Protein AF-A0A847KNP4-F1 (afdb_monomer_lite)

Sequence (230 aa):
MRFGALVAAAATVLLSAGSAAADVPPV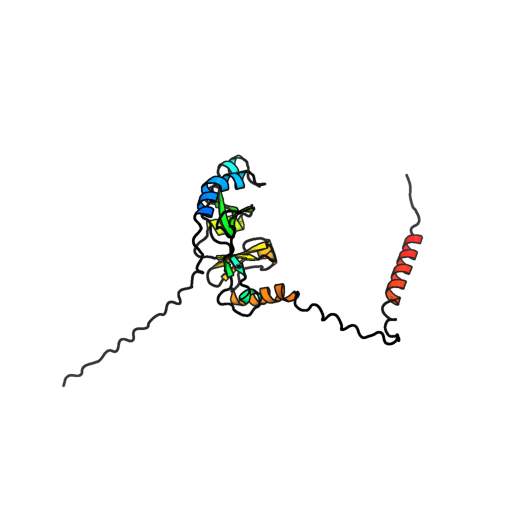PGPVTAWLETEGRLAVLTSTSPLTAEQLDAVAIGPATNVQTWSEDYAAGEAWDVAAVPTDEWAAPVLLEERGVGAIVVTEDDSGAVSGNRVLWNADLGADLAAFRATTFILDDATGGWFRLGGDILTPVTEEARDVLAGSIDITEYQRYLVERLGGGGEEPESPVQPEPANLSPVLVAAGALGALLVLVGVTVWVRRPDDLED

Radius of gyration: 29.91 Å; chains: 1; bounding box: 78×104×66 Å

Foldseek 3Di:
DDDDDDDDDDDPPPPPPPLPLPCFDDDDPQNVVCCVPPVLVQQLPDPAPDDPVQSVQKDWADKTFEWAADPCLLQVNDQPDGIDTFQKIKIFTDRPLQGQWIKIFGADPVRHTPDIDIGRDRQVNRCRSVDDSWHWYQYPVQRWIWIGDRQKIATRDPSSCVLPVGIDGSNVVSVSSNVVVCVVPPPPPPPPPPDDDDDDDDPPPPVPVVVVVVVVVVVVVVPDPDDDDD

Secondary structure (DSSP, 8-state):
-----------------------PPPPPHHHHHHIIIIIHHHHHHS--SS-HHHHHT-EE---EEEEEE-HHHHHTS--S--EEEEEEEEEEEEETTEEEEEEEEEE-TTS-EEEEEEE--HHHHHHHHT-SS-EEEEETTTTEEEEEETTEEEE-SHHHHHH-SS-EEHHHHHHHHHHHHHTT----------------S-TTTTHHHHHHHHHHHHHHHTT-------

Structure (mmCIF, N/CA/C/O backbone):
data_AF-A0A847KNP4-F1
#
_entry.id   AF-A0A847KNP4-F1
#
loop_
_atom_site.group_PDB
_atom_site.id
_atom_site.type_symbol
_atom_site.label_atom_id
_atom_site.label_alt_id
_atom_site.label_comp_id
_atom_site.label_asym_id
_atom_site.label_entity_id
_atom_site.label_seq_id
_atom_site.pdbx_PDB_ins_code
_atom_site.Cartn_x
_atom_site.Cartn_y
_atom_site.Cartn_z
_atom_site.occupancy
_atom_site.B_iso_or_equiv
_atom_site.auth_seq_id
_atom_site.auth_comp_id
_atom_site.auth_asym_id
_atom_site.auth_atom_id
_atom_site.pdbx_PDB_model_num
ATOM 1 N N . MET A 1 1 ? 37.051 -65.826 -10.916 1.00 41.03 1 MET A N 1
ATOM 2 C CA . MET A 1 1 ? 36.631 -64.711 -11.789 1.00 41.03 1 MET A CA 1
ATOM 3 C C . MET A 1 1 ? 35.485 -63.993 -11.093 1.00 41.03 1 MET A C 1
ATOM 5 O O . MET A 1 1 ? 34.427 -64.586 -10.946 1.00 41.03 1 MET A O 1
ATOM 9 N N . ARG A 1 2 ? 35.722 -62.798 -10.541 1.00 39.25 2 ARG A N 1
ATOM 10 C CA . ARG A 1 2 ? 34.701 -61.973 -9.874 1.00 39.25 2 ARG A CA 1
ATOM 11 C C . ARG A 1 2 ? 34.580 -60.678 -10.674 1.00 39.25 2 ARG A C 1
ATOM 13 O O . ARG A 1 2 ? 35.536 -59.914 -10.705 1.00 39.25 2 ARG A O 1
ATOM 20 N N . PHE A 1 3 ? 33.452 -60.484 -11.351 1.00 42.78 3 PHE A N 1
ATOM 21 C CA . PHE A 1 3 ? 33.101 -59.219 -11.994 1.00 42.78 3 PHE A CA 1
ATOM 22 C C . PHE A 1 3 ? 32.374 -58.353 -10.963 1.00 42.78 3 PHE A C 1
ATOM 24 O O . PHE A 1 3 ? 31.295 -58.716 -10.502 1.00 42.78 3 PHE A O 1
ATOM 31 N N . GLY A 1 4 ? 33.003 -57.248 -10.560 1.00 39.34 4 GLY A N 1
ATOM 32 C CA . GLY A 1 4 ? 32.369 -56.194 -9.773 1.00 39.34 4 GLY A CA 1
ATOM 33 C C . GLY A 1 4 ? 31.686 -55.210 -10.716 1.00 39.34 4 GLY A C 1
ATOM 34 O O . GLY A 1 4 ? 32.350 -54.613 -11.559 1.00 39.34 4 GLY A O 1
ATOM 35 N N . ALA A 1 5 ? 30.368 -55.069 -10.593 1.00 47.78 5 ALA A N 1
ATOM 36 C CA . ALA A 1 5 ? 29.606 -54.029 -11.269 1.00 47.78 5 ALA A CA 1
ATOM 37 C C . ALA A 1 5 ? 29.610 -52.770 -10.394 1.00 47.78 5 ALA A C 1
ATOM 39 O O . ALA A 1 5 ? 29.130 -52.787 -9.261 1.00 47.78 5 ALA A O 1
ATOM 40 N N . LEU A 1 6 ? 30.191 -51.697 -10.921 1.00 46.12 6 LEU A N 1
ATOM 41 C CA . LEU A 1 6 ? 30.236 -50.375 -10.308 1.00 46.12 6 LEU A CA 1
ATOM 42 C C . LEU A 1 6 ? 29.005 -49.610 -10.812 1.00 46.12 6 LEU A C 1
ATOM 44 O O . LEU A 1 6 ? 28.939 -49.238 -11.981 1.00 46.12 6 LEU A O 1
ATOM 48 N N . VAL A 1 7 ? 27.996 -49.446 -9.956 1.00 50.84 7 VAL A N 1
ATOM 49 C CA . VAL A 1 7 ? 26.815 -48.620 -10.240 1.00 50.84 7 VAL A CA 1
ATOM 50 C C . VAL A 1 7 ? 27.166 -47.181 -9.871 1.00 50.84 7 VAL A C 1
ATOM 52 O O . VAL A 1 7 ? 27.307 -46.856 -8.695 1.00 50.84 7 VAL A O 1
ATOM 55 N N . ALA A 1 8 ? 27.341 -46.330 -10.879 1.00 48.69 8 ALA A N 1
ATOM 56 C CA . ALA A 1 8 ? 27.477 -44.891 -10.699 1.00 48.69 8 ALA A CA 1
ATOM 57 C C . ALA A 1 8 ? 26.079 -44.279 -10.527 1.00 48.69 8 ALA A C 1
ATOM 59 O O . ALA A 1 8 ? 25.294 -44.231 -11.473 1.00 48.69 8 ALA A O 1
ATOM 60 N N . ALA A 1 9 ? 25.756 -43.837 -9.313 1.00 48.41 9 ALA A N 1
ATOM 61 C CA . ALA A 1 9 ? 24.568 -43.039 -9.048 1.00 48.41 9 ALA A CA 1
ATOM 62 C C . ALA A 1 9 ? 24.859 -41.579 -9.428 1.00 48.41 9 ALA A C 1
ATOM 64 O O . ALA A 1 9 ? 25.645 -40.903 -8.767 1.00 48.41 9 ALA A O 1
ATOM 65 N N . ALA A 1 10 ? 24.245 -41.103 -10.510 1.00 50.25 10 ALA A N 1
ATOM 66 C CA . ALA A 1 10 ? 24.221 -39.687 -10.848 1.00 50.25 10 ALA A CA 1
ATOM 67 C C . ALA A 1 10 ? 23.198 -38.990 -9.939 1.00 50.25 10 ALA A C 1
ATOM 69 O O . ALA A 1 10 ? 21.993 -39.182 -10.088 1.00 50.25 10 ALA A O 1
ATOM 70 N N . ALA A 1 11 ? 23.680 -38.217 -8.968 1.00 49.16 11 ALA A N 1
ATOM 71 C CA . ALA A 1 11 ? 22.840 -37.339 -8.167 1.00 49.16 11 ALA A CA 1
ATOM 72 C C . ALA A 1 11 ? 22.509 -36.090 -8.995 1.00 49.16 11 ALA A C 1
ATOM 74 O O . ALA A 1 11 ? 23.356 -35.219 -9.192 1.00 49.16 11 ALA A O 1
ATOM 75 N N . THR A 1 12 ? 21.285 -36.014 -9.510 1.00 52.97 12 THR A N 1
ATOM 76 C CA . THR A 1 12 ? 20.743 -34.786 -10.091 1.00 52.97 12 THR A CA 1
ATOM 77 C C . THR A 1 12 ? 20.497 -33.798 -8.955 1.00 52.97 12 THR A C 1
ATOM 79 O O . THR A 1 12 ? 19.545 -33.943 -8.190 1.00 52.97 12 THR A O 1
ATOM 82 N N . VAL A 1 13 ? 21.376 -32.808 -8.815 1.00 51.06 13 VAL A N 1
ATOM 83 C CA . VAL A 1 13 ? 21.127 -31.646 -7.959 1.00 51.06 13 VAL A CA 1
ATOM 84 C C . VAL A 1 13 ? 20.081 -30.791 -8.671 1.00 51.06 13 VAL A C 1
ATOM 86 O O . VAL A 1 13 ? 20.386 -30.108 -9.644 1.00 51.06 13 VAL A O 1
ATOM 89 N N . LEU A 1 14 ? 18.831 -30.870 -8.218 1.00 51.22 14 LEU A N 1
ATOM 90 C CA . LEU A 1 14 ? 17.817 -29.868 -8.529 1.00 51.22 14 LEU A CA 1
ATOM 91 C C . LEU A 1 14 ? 18.228 -28.589 -7.794 1.00 51.22 14 LEU A C 1
ATOM 93 O O . LEU A 1 14 ? 18.061 -28.494 -6.579 1.00 51.22 14 LEU A O 1
ATOM 97 N N . LEU A 1 15 ? 18.815 -27.626 -8.509 1.00 48.97 15 LEU A N 1
ATOM 98 C CA . LEU A 1 15 ? 18.874 -26.259 -8.006 1.00 48.97 15 LEU A CA 1
ATOM 99 C C . LEU A 1 15 ? 17.444 -25.721 -8.037 1.00 48.97 15 LEU A C 1
ATOM 101 O O . LEU A 1 15 ? 16.936 -25.348 -9.092 1.00 48.97 15 LEU A O 1
ATOM 105 N N . SER A 1 16 ? 16.785 -25.715 -6.882 1.00 46.31 16 SER A N 1
ATOM 106 C CA . SER A 1 16 ? 15.636 -24.848 -6.666 1.00 46.31 16 SER A CA 1
ATOM 107 C C . SER A 1 16 ? 16.132 -23.414 -6.834 1.00 46.31 16 SER A C 1
ATOM 109 O O . SER A 1 16 ? 16.867 -22.918 -5.981 1.00 46.31 16 SER A O 1
ATOM 111 N N . ALA A 1 17 ? 15.775 -22.762 -7.940 1.00 48.72 17 ALA A N 1
ATOM 112 C CA . ALA A 1 17 ? 15.813 -21.312 -8.017 1.00 48.72 17 ALA A CA 1
ATOM 113 C C . ALA A 1 17 ? 14.805 -20.815 -6.976 1.00 48.72 17 ALA A C 1
ATOM 115 O O . ALA A 1 17 ? 13.597 -20.842 -7.200 1.00 48.72 17 ALA A O 1
ATOM 116 N N . GLY A 1 18 ? 15.290 -20.511 -5.772 1.00 38.97 18 GLY A N 1
ATOM 117 C CA . GLY A 1 18 ? 14.479 -19.828 -4.783 1.00 38.97 18 GLY A CA 1
ATOM 118 C C . GLY A 1 18 ? 14.146 -18.466 -5.364 1.00 38.97 18 GLY A C 1
ATOM 119 O O . GLY A 1 18 ? 15.058 -17.672 -5.573 1.00 38.97 18 GLY A O 1
ATOM 120 N N . SER A 1 19 ? 12.867 -18.222 -5.656 1.00 45.50 19 SER A N 1
ATOM 121 C CA . SER A 1 19 ? 12.358 -16.864 -5.812 1.00 45.50 19 SER A CA 1
ATOM 122 C C . SER A 1 19 ? 12.851 -16.077 -4.608 1.00 45.50 19 SER A C 1
ATOM 124 O O . SER A 1 19 ? 12.505 -16.411 -3.471 1.00 45.50 19 SER A O 1
ATOM 126 N N . ALA A 1 20 ? 13.711 -15.092 -4.845 1.00 42.97 20 ALA A N 1
ATOM 127 C CA . ALA A 1 20 ? 14.008 -14.101 -3.838 1.00 42.97 20 ALA A CA 1
ATOM 128 C C . ALA A 1 20 ? 12.679 -13.393 -3.575 1.00 42.97 20 ALA A C 1
ATOM 130 O O . ALA A 1 20 ? 12.221 -12.593 -4.385 1.00 42.97 20 ALA A O 1
ATOM 131 N N . ALA A 1 21 ? 12.001 -13.758 -2.486 1.00 47.00 21 ALA A N 1
ATOM 132 C CA . ALA A 1 21 ? 11.054 -12.838 -1.894 1.00 47.00 21 ALA A CA 1
ATOM 133 C C . ALA A 1 21 ? 11.845 -11.542 -1.710 1.00 47.00 21 ALA A C 1
ATOM 135 O O . ALA A 1 21 ? 12.909 -11.582 -1.085 1.00 47.00 21 ALA A O 1
ATOM 136 N N . ALA A 1 22 ? 11.399 -10.456 -2.341 1.00 55.09 22 ALA A N 1
ATOM 137 C CA . ALA A 1 22 ? 11.981 -9.145 -2.113 1.00 55.09 22 ALA A CA 1
ATOM 138 C C . ALA A 1 22 ? 12.147 -8.970 -0.597 1.00 55.09 22 ALA A C 1
ATOM 140 O O . ALA A 1 22 ? 11.242 -9.334 0.161 1.00 55.09 22 ALA A O 1
ATOM 141 N N . ASP A 1 23 ? 13.322 -8.525 -0.157 1.00 68.19 23 ASP A N 1
ATOM 142 C CA . ASP A 1 23 ? 13.648 -8.386 1.261 1.00 68.19 23 ASP A CA 1
ATOM 143 C C . ASP A 1 23 ? 12.827 -7.215 1.820 1.00 68.19 23 ASP A C 1
ATOM 145 O O . ASP A 1 23 ? 13.265 -6.066 1.840 1.00 68.19 23 ASP A O 1
ATOM 149 N N . VAL A 1 24 ? 11.553 -7.477 2.134 1.00 75.19 24 VAL A N 1
ATOM 150 C CA . VAL A 1 24 ? 10.636 -6.473 2.671 1.00 75.19 24 VAL A CA 1
ATOM 151 C C . VAL A 1 24 ? 11.136 -6.130 4.071 1.00 75.19 24 VAL A C 1
ATOM 153 O O . VAL A 1 24 ? 11.192 -7.026 4.922 1.00 75.19 24 VAL A O 1
ATOM 156 N N . PRO A 1 25 ? 11.493 -4.861 4.338 1.00 85.38 25 PRO A N 1
ATOM 157 C CA . PRO A 1 25 ? 12.027 -4.493 5.635 1.00 85.38 25 PRO A CA 1
ATOM 158 C C . PRO A 1 25 ? 10.991 -4.771 6.735 1.00 85.38 25 PRO A C 1
ATOM 160 O O . PRO A 1 25 ? 9.782 -4.628 6.514 1.00 85.38 25 PRO A O 1
ATOM 163 N N . PRO A 1 26 ? 11.437 -5.186 7.933 1.00 89.94 26 PRO A N 1
ATOM 164 C CA . PRO A 1 26 ? 10.532 -5.383 9.054 1.00 89.94 26 PRO A CA 1
ATOM 165 C C . PRO A 1 26 ? 9.894 -4.051 9.454 1.00 89.94 26 PRO A C 1
ATOM 167 O O . PRO A 1 26 ? 10.559 -3.017 9.445 1.00 89.94 26 PRO A O 1
ATOM 170 N N . VAL A 1 27 ? 8.623 -4.096 9.861 1.00 92.69 27 VAL A N 1
ATOM 171 C CA . VAL A 1 27 ? 7.894 -2.905 10.318 1.00 92.69 27 VAL A CA 1
ATOM 172 C C . VAL A 1 27 ? 8.588 -2.291 11.542 1.00 92.69 27 VAL A C 1
ATOM 174 O O . VAL A 1 27 ? 8.811 -3.002 12.530 1.00 92.69 27 VAL A O 1
ATOM 177 N N . PRO A 1 28 ? 8.901 -0.985 11.527 1.00 94.69 28 PRO A N 1
ATOM 178 C CA . PRO A 1 28 ? 9.528 -0.306 12.646 1.00 94.69 28 PRO A CA 1
ATOM 179 C C . PRO A 1 28 ? 8.649 -0.285 13.896 1.00 94.69 28 PRO A C 1
ATOM 181 O O . PRO A 1 28 ? 7.414 -0.243 13.849 1.00 94.69 28 PRO A O 1
ATOM 184 N N . GLY A 1 29 ? 9.311 -0.284 15.054 1.00 95.81 29 GLY A N 1
ATOM 185 C CA . GLY A 1 29 ? 8.649 -0.179 16.356 1.00 95.81 29 GLY A CA 1
ATOM 186 C C . GLY A 1 29 ? 7.768 1.072 16.487 1.00 95.81 29 GLY A C 1
ATOM 187 O O . GLY A 1 29 ? 6.624 0.932 16.919 1.00 95.81 29 GLY A O 1
ATOM 188 N N . PRO A 1 30 ? 8.242 2.272 16.092 1.00 96.44 30 PRO A N 1
ATOM 189 C CA . PRO A 1 30 ? 7.434 3.493 16.122 1.00 96.44 30 PRO A CA 1
ATOM 190 C C . PRO A 1 30 ? 6.172 3.425 15.253 1.00 96.44 30 PRO A C 1
ATOM 192 O O . PRO A 1 30 ? 5.105 3.816 15.723 1.00 96.44 30 PRO A O 1
ATOM 195 N N . VAL A 1 31 ? 6.259 2.866 14.040 1.00 97.25 31 VAL A N 1
ATOM 196 C CA . VAL A 1 31 ? 5.101 2.633 13.154 1.00 97.25 31 VAL A CA 1
ATOM 197 C C . VAL A 1 31 ? 4.088 1.696 13.804 1.00 97.25 31 VAL A C 1
ATOM 199 O O . VAL A 1 31 ? 2.899 2.009 13.858 1.00 97.25 31 VAL A O 1
ATOM 202 N N . THR A 1 32 ? 4.558 0.572 14.350 1.00 96.81 32 THR A N 1
ATOM 203 C CA . THR A 1 32 ? 3.697 -0.401 15.042 1.00 96.81 32 THR A CA 1
ATOM 204 C C . THR A 1 32 ? 2.981 0.252 16.223 1.00 96.81 32 THR A C 1
ATOM 206 O O . THR A 1 32 ? 1.760 0.169 16.333 1.00 96.81 32 THR A O 1
ATOM 209 N N . ALA A 1 33 ? 3.730 0.967 17.067 1.00 97.00 33 ALA A N 1
ATOM 210 C CA . ALA A 1 33 ? 3.181 1.648 18.232 1.00 97.00 33 ALA A CA 1
ATOM 211 C C . ALA A 1 33 ? 2.138 2.703 17.840 1.00 97.00 33 ALA A C 1
ATOM 213 O O . ALA A 1 33 ? 1.088 2.778 18.470 1.00 97.00 33 ALA A O 1
ATOM 214 N N . TRP A 1 34 ? 2.398 3.492 16.793 1.00 97.94 34 TRP A N 1
ATOM 215 C CA . TRP A 1 34 ? 1.460 4.507 16.318 1.00 97.94 34 TRP A CA 1
ATOM 216 C C . TRP A 1 34 ? 0.171 3.890 15.763 1.00 97.94 34 TRP A C 1
ATOM 218 O O . TRP A 1 34 ? -0.920 4.371 16.063 1.00 97.94 34 TRP A O 1
ATOM 228 N N . LEU A 1 35 ? 0.257 2.800 14.993 1.00 97.94 35 LEU A N 1
ATOM 229 C CA . LEU A 1 35 ? -0.930 2.118 14.462 1.00 97.94 35 LEU A CA 1
ATOM 230 C C . LEU A 1 35 ? -1.813 1.538 15.579 1.00 97.94 35 LEU A C 1
ATOM 232 O O . LEU A 1 35 ? -3.039 1.594 15.474 1.00 97.94 35 LEU A O 1
ATOM 236 N N . GLU A 1 36 ? -1.206 1.034 16.657 1.00 96.56 36 GLU A N 1
ATOM 237 C CA . GLU A 1 36 ? -1.918 0.507 17.827 1.00 96.56 36 GLU A CA 1
ATOM 238 C C . GLU A 1 36 ? -2.610 1.601 18.657 1.00 96.56 36 GLU A C 1
ATOM 240 O O . GLU A 1 36 ? -3.688 1.362 19.207 1.00 96.56 36 GLU A O 1
ATOM 245 N N . THR A 1 37 ? -2.012 2.792 18.764 1.00 96.94 37 THR A N 1
ATOM 246 C CA . THR A 1 37 ? -2.516 3.870 19.631 1.00 96.94 37 THR A CA 1
ATOM 247 C C . THR A 1 37 ? -3.372 4.898 18.892 1.00 96.94 37 THR A C 1
ATOM 249 O O . THR A 1 37 ? -4.466 5.227 19.350 1.00 96.94 37 THR A O 1
ATOM 252 N N . GLU A 1 38 ? -2.893 5.393 17.754 1.00 97.62 38 GLU A N 1
ATOM 253 C CA . GLU A 1 38 ? -3.466 6.514 16.998 1.00 97.62 38 GLU A CA 1
ATOM 254 C C . GLU A 1 38 ? -4.160 6.054 15.711 1.00 97.62 38 GLU A C 1
ATOM 256 O O . GLU A 1 38 ? -5.088 6.711 15.233 1.00 97.62 38 GLU A O 1
ATOM 261 N N . GLY A 1 39 ? -3.767 4.900 15.160 1.00 97.00 39 GLY A N 1
ATOM 262 C CA . GLY A 1 39 ? -4.264 4.422 13.871 1.00 97.00 39 GLY A CA 1
ATOM 263 C C . GLY A 1 39 ? -5.791 4.363 13.801 1.00 97.00 39 GLY A C 1
ATOM 264 O O . GLY A 1 39 ? -6.394 4.860 12.847 1.00 97.00 39 GLY A O 1
ATOM 265 N N . ARG A 1 40 ? -6.453 3.808 14.829 1.00 95.31 40 ARG A N 1
ATOM 266 C CA . ARG A 1 40 ? -7.927 3.722 14.850 1.00 95.31 40 ARG A CA 1
ATOM 267 C C . ARG A 1 40 ? -8.568 5.108 14.854 1.00 95.31 40 ARG A C 1
ATOM 269 O O . ARG A 1 40 ? -9.568 5.313 14.171 1.00 95.31 40 ARG A O 1
ATOM 276 N N . LEU A 1 41 ? -8.007 6.063 15.595 1.00 96.56 41 LEU A N 1
ATOM 277 C CA . LEU A 1 41 ? -8.523 7.431 15.631 1.00 96.56 41 LEU A CA 1
ATOM 278 C C . LEU A 1 41 ? -8.379 8.113 14.262 1.00 96.56 41 LEU A C 1
ATOM 280 O O . LEU A 1 41 ? -9.322 8.765 13.808 1.00 96.56 41 LEU A O 1
ATOM 284 N N . ALA A 1 42 ? -7.252 7.915 13.575 1.00 97.44 42 ALA A N 1
ATOM 285 C CA . ALA A 1 42 ? -7.050 8.413 12.214 1.00 97.44 42 ALA A CA 1
ATOM 286 C C . ALA A 1 42 ? -8.113 7.870 11.238 1.00 97.44 42 ALA A C 1
ATOM 288 O O . ALA A 1 42 ? -8.709 8.633 10.477 1.00 97.44 42 ALA A O 1
ATOM 289 N N . VAL A 1 43 ? -8.442 6.575 11.319 1.00 97.44 43 VAL A N 1
ATOM 290 C CA . VAL A 1 43 ? -9.531 5.973 10.526 1.00 97.44 43 VAL A CA 1
ATOM 291 C C . VAL A 1 43 ? -10.888 6.606 10.850 1.00 97.44 43 VAL A C 1
ATOM 293 O O . VAL A 1 43 ? -11.605 7.008 9.933 1.00 97.44 43 VAL A O 1
ATOM 296 N N . LEU A 1 44 ? -11.231 6.746 12.134 1.00 95.69 44 LEU A N 1
ATOM 297 C CA . LEU A 1 44 ? -12.523 7.289 12.580 1.00 95.69 44 LEU A CA 1
ATOM 298 C C . LEU A 1 44 ? -12.735 8.764 12.215 1.00 95.69 44 LEU A C 1
ATOM 300 O O . LEU A 1 44 ? -13.872 9.202 12.059 1.00 95.69 44 LEU A O 1
ATOM 304 N N . THR A 1 45 ? -11.652 9.532 12.114 1.00 95.50 45 THR A N 1
ATOM 305 C CA . THR A 1 45 ? -11.687 10.967 11.785 1.00 95.50 45 THR A CA 1
ATOM 306 C C . THR A 1 45 ? -11.586 11.248 10.287 1.00 95.50 45 THR A C 1
ATOM 308 O O . THR A 1 45 ? -11.793 12.385 9.860 1.00 95.50 45 THR A O 1
ATOM 311 N N . SER A 1 46 ? -11.309 10.223 9.478 1.00 96.38 46 SER A N 1
ATOM 312 C CA . SER A 1 46 ? -11.291 10.331 8.022 1.00 96.38 46 SER A CA 1
ATOM 313 C C . SER A 1 46 ? -12.700 10.492 7.436 1.00 96.38 46 SER A C 1
ATOM 315 O O . SER A 1 46 ? -13.707 10.116 8.038 1.00 96.38 46 SER A O 1
ATOM 317 N N . THR A 1 47 ? -12.785 11.022 6.214 1.00 96.56 47 THR A N 1
ATOM 318 C CA . THR A 1 47 ? -14.045 11.002 5.456 1.00 96.56 47 THR A CA 1
ATOM 319 C C . THR A 1 47 ? -14.274 9.588 4.927 1.00 96.56 47 THR A C 1
ATOM 321 O O . THR A 1 47 ? -13.631 9.181 3.962 1.00 96.56 47 THR A O 1
ATOM 324 N N . SER A 1 48 ? -15.157 8.835 5.583 1.00 95.00 48 SER A N 1
ATOM 325 C CA . SER A 1 48 ? -15.398 7.417 5.298 1.00 95.00 48 SER A CA 1
ATOM 326 C C . SER A 1 48 ? -16.722 7.171 4.565 1.00 95.00 48 SER A C 1
ATOM 328 O O . SER A 1 48 ? -17.712 7.843 4.863 1.00 95.00 48 SER A O 1
ATOM 330 N N . PRO A 1 49 ? -16.783 6.180 3.651 1.00 96.12 49 PRO A N 1
ATOM 331 C CA . PRO A 1 49 ? -18.038 5.698 3.076 1.00 96.12 49 PRO A CA 1
ATOM 332 C C . PRO A 1 49 ? -18.813 4.751 4.013 1.00 96.12 49 PRO A C 1
ATOM 334 O O . PRO A 1 49 ? -19.919 4.332 3.674 1.00 96.12 49 PRO A O 1
ATOM 337 N N . LEU A 1 50 ? -18.238 4.365 5.156 1.00 96.50 50 LEU A N 1
ATOM 338 C CA . LEU A 1 50 ? -18.840 3.424 6.099 1.00 96.50 50 LEU A CA 1
ATOM 339 C C . LEU A 1 50 ? -19.876 4.096 7.009 1.00 96.50 50 LEU A C 1
ATOM 341 O O . LEU A 1 50 ? -19.811 5.291 7.302 1.00 96.50 50 LEU A O 1
ATOM 345 N N . THR A 1 51 ? -20.825 3.307 7.515 1.00 97.06 51 THR A N 1
ATOM 346 C CA . THR A 1 51 ? -21.735 3.770 8.571 1.00 97.06 51 THR A CA 1
ATOM 347 C C . THR A 1 51 ? -20.999 3.928 9.904 1.00 97.06 51 THR A C 1
ATOM 349 O O . THR A 1 51 ? -19.937 3.347 10.117 1.00 97.06 51 THR A O 1
ATOM 352 N N . ALA A 1 52 ? -21.586 4.669 10.850 1.00 95.06 52 ALA A N 1
ATOM 353 C CA . ALA A 1 52 ? -21.015 4.821 12.193 1.00 95.06 52 ALA A CA 1
ATOM 354 C C . ALA A 1 52 ? -20.843 3.476 12.929 1.00 95.06 52 ALA A C 1
ATOM 356 O O . ALA A 1 52 ? -19.860 3.283 13.634 1.00 95.06 52 ALA A O 1
ATOM 357 N N . GLU A 1 53 ? -21.777 2.540 12.738 1.00 95.94 53 GLU A N 1
ATOM 358 C CA . GLU A 1 53 ? -21.700 1.190 13.312 1.00 95.94 53 GLU A CA 1
ATOM 359 C C . GLU A 1 53 ? -20.551 0.382 12.694 1.00 95.94 53 GLU A C 1
ATOM 361 O O . GLU A 1 53 ? -19.768 -0.235 13.411 1.00 95.94 53 GLU A O 1
ATOM 366 N N . GLN A 1 54 ? -20.401 0.439 11.368 1.00 96.81 54 GLN A N 1
ATOM 367 C CA . GLN A 1 54 ? -19.286 -0.208 10.676 1.00 96.81 54 GLN A CA 1
ATOM 368 C C . GLN A 1 54 ? -17.941 0.393 11.094 1.00 96.81 54 GLN A C 1
ATOM 370 O O . GLN A 1 54 ? -16.994 -0.354 11.313 1.00 96.81 54 GLN A O 1
ATOM 375 N N . LEU A 1 55 ? -17.866 1.720 11.238 1.00 95.25 55 LEU A N 1
ATOM 376 C CA . LEU A 1 55 ? -16.674 2.427 11.707 1.00 95.25 55 LEU A CA 1
ATOM 377 C C . LEU A 1 55 ? -16.275 2.034 13.126 1.00 95.25 55 LEU A C 1
ATOM 379 O O . LEU A 1 55 ? -15.087 1.917 13.402 1.00 95.25 55 LEU A O 1
ATOM 383 N N . ASP A 1 56 ? -17.227 1.799 14.026 1.00 94.56 56 ASP A N 1
ATOM 384 C CA . ASP A 1 56 ? -16.885 1.350 15.376 1.00 94.56 56 ASP A CA 1
ATOM 385 C C . ASP A 1 56 ? -16.288 -0.070 15.377 1.00 94.56 56 ASP A C 1
ATOM 387 O O . ASP A 1 56 ? -15.404 -0.378 16.178 1.00 94.56 56 ASP A O 1
ATOM 391 N N . ALA A 1 57 ? -16.696 -0.908 14.421 1.00 95.88 57 ALA A N 1
ATOM 392 C CA . ALA A 1 57 ? -16.229 -2.283 14.272 1.00 95.88 57 ALA A CA 1
ATOM 393 C C . ALA A 1 57 ? -14.906 -2.438 13.494 1.00 95.88 57 ALA A C 1
ATOM 395 O O . ALA A 1 57 ? -14.414 -3.564 13.374 1.00 95.88 57 ALA A O 1
ATOM 396 N N . VAL A 1 58 ? -14.325 -1.361 12.949 1.00 96.88 58 VAL A N 1
ATOM 397 C CA . VAL A 1 58 ? -13.076 -1.478 12.181 1.00 96.88 58 VAL A CA 1
ATOM 398 C C . VAL A 1 58 ? -11.878 -1.804 13.070 1.00 96.88 58 VAL A C 1
ATOM 400 O O . VAL A 1 58 ? -11.731 -1.297 14.186 1.00 96.88 58 VAL A O 1
ATOM 403 N N . ALA A 1 59 ? -10.979 -2.610 12.522 1.00 97.19 59 ALA A N 1
ATOM 404 C CA . ALA A 1 59 ? -9.661 -2.897 13.064 1.00 97.19 59 ALA A CA 1
ATOM 405 C C . ALA A 1 59 ? -8.579 -2.509 12.049 1.00 97.19 59 ALA A C 1
ATOM 407 O O . ALA A 1 59 ? -8.857 -2.316 10.866 1.00 97.19 59 ALA A O 1
ATOM 408 N N . ILE A 1 60 ? -7.335 -2.413 12.509 1.00 97.75 60 ILE A N 1
ATOM 409 C CA . ILE A 1 60 ? -6.170 -2.194 11.648 1.00 97.75 60 ILE A CA 1
ATOM 410 C C . ILE A 1 60 ? -5.367 -3.487 11.628 1.00 97.75 60 ILE A C 1
ATOM 412 O O . ILE A 1 60 ? -5.082 -4.061 12.679 1.00 97.75 60 ILE A O 1
ATOM 416 N N . GLY A 1 61 ? -5.075 -3.980 10.428 1.00 96.19 61 GLY A N 1
ATOM 417 C CA . GLY A 1 61 ? -4.259 -5.172 10.238 1.00 96.19 61 GLY A CA 1
ATOM 418 C C . GLY A 1 61 ? -2.754 -4.887 10.302 1.00 96.19 61 GLY A C 1
ATOM 419 O O . GLY A 1 61 ? -2.336 -3.778 10.628 1.00 96.19 61 GLY A O 1
ATOM 420 N N . PRO A 1 62 ? -1.917 -5.889 9.988 1.00 94.12 62 PRO A N 1
ATOM 421 C CA . PRO A 1 62 ? -0.470 -5.717 9.988 1.00 94.12 62 PRO A CA 1
ATOM 422 C C . PRO A 1 62 ? -0.024 -4.761 8.876 1.00 94.12 62 PRO A C 1
ATOM 424 O O . PRO A 1 62 ? -0.556 -4.799 7.766 1.00 94.12 62 PRO A O 1
ATOM 427 N N . ALA A 1 63 ? 0.980 -3.938 9.175 1.00 95.81 63 ALA A N 1
ATOM 428 C CA . ALA A 1 63 ? 1.597 -3.062 8.191 1.00 95.81 63 ALA A CA 1
ATOM 429 C C . ALA A 1 63 ? 2.629 -3.797 7.326 1.00 95.81 63 ALA A C 1
ATOM 431 O O . ALA A 1 63 ? 3.211 -4.807 7.726 1.00 95.81 63 ALA A O 1
ATOM 432 N N . THR A 1 64 ? 2.888 -3.245 6.148 1.00 95.69 64 THR A N 1
ATOM 433 C CA . THR A 1 64 ? 3.979 -3.631 5.255 1.00 95.69 64 THR A CA 1
ATOM 434 C C . THR A 1 64 ? 4.560 -2.387 4.592 1.00 95.69 64 THR A C 1
ATOM 436 O O . THR A 1 64 ? 3.872 -1.370 4.480 1.00 95.69 64 THR A O 1
ATOM 439 N N . ASN A 1 65 ? 5.830 -2.443 4.200 1.00 96.31 65 ASN A N 1
ATOM 440 C CA . ASN A 1 65 ? 6.492 -1.319 3.551 1.00 96.31 65 ASN A CA 1
ATOM 441 C C . ASN A 1 65 ? 5.901 -1.077 2.157 1.00 96.31 65 ASN A C 1
ATOM 443 O O . ASN A 1 65 ? 5.644 -2.022 1.405 1.00 96.31 65 ASN A O 1
ATOM 447 N N . VAL A 1 66 ? 5.704 0.192 1.828 1.00 97.00 66 VAL A N 1
ATOM 448 C CA . VAL A 1 66 ? 5.348 0.641 0.487 1.00 97.00 66 VAL A CA 1
ATOM 449 C C . VAL A 1 66 ? 6.642 0.898 -0.266 1.00 97.00 66 VAL A C 1
ATOM 451 O O . VAL A 1 66 ? 7.514 1.626 0.208 1.00 97.00 66 VAL A O 1
ATOM 454 N N . GLN A 1 67 ? 6.767 0.308 -1.444 1.00 97.06 67 GLN A N 1
ATOM 455 C CA . GLN A 1 67 ? 7.904 0.534 -2.323 1.00 97.06 67 GLN A CA 1
ATOM 456 C C . GLN A 1 67 ? 7.544 1.502 -3.446 1.00 97.06 67 GLN A C 1
ATOM 458 O O . GLN A 1 67 ? 6.372 1.698 -3.755 1.00 97.06 67 GLN A O 1
ATOM 463 N N . THR A 1 68 ? 8.558 2.076 -4.077 1.00 97.00 68 THR A N 1
ATOM 464 C CA . THR A 1 68 ? 8.438 2.816 -5.341 1.00 97.00 68 THR A CA 1
ATOM 465 C C . THR A 1 68 ? 9.354 2.172 -6.381 1.00 97.00 68 THR A C 1
ATOM 467 O O . THR A 1 68 ? 10.153 1.288 -6.050 1.00 97.00 68 THR A O 1
ATOM 470 N N . TRP A 1 69 ? 9.226 2.559 -7.648 1.00 95.94 69 TRP A N 1
ATOM 471 C CA . TRP A 1 69 ? 10.119 2.080 -8.705 1.00 95.94 69 TRP A CA 1
ATOM 472 C C . TRP A 1 69 ? 11.562 2.485 -8.404 1.00 95.94 69 TRP A C 1
ATOM 474 O O . TRP A 1 69 ? 11.820 3.628 -8.032 1.00 95.94 69 TRP A O 1
ATOM 484 N N . SER A 1 70 ? 12.513 1.565 -8.580 1.00 95.12 70 SER A N 1
ATOM 485 C CA . SER A 1 70 ? 13.926 1.945 -8.502 1.00 95.12 70 SER A CA 1
ATOM 486 C C . SER A 1 70 ? 14.290 2.861 -9.674 1.00 95.12 70 SER A C 1
ATOM 488 O O . SER A 1 70 ? 13.711 2.751 -10.759 1.00 95.12 70 SER A O 1
ATOM 490 N N . GLU A 1 71 ? 15.256 3.757 -9.468 1.00 93.31 71 GLU A N 1
ATOM 491 C CA . GLU A 1 71 ? 15.717 4.673 -10.520 1.00 93.31 71 GLU A CA 1
ATOM 492 C C . GLU A 1 71 ? 16.245 3.899 -11.739 1.00 93.31 71 GLU A C 1
ATOM 494 O O . GLU A 1 71 ? 15.820 4.167 -12.862 1.00 93.31 71 GLU A O 1
ATOM 499 N N . ASP A 1 72 ? 17.074 2.873 -11.520 1.00 92.44 72 ASP A N 1
ATOM 500 C CA . ASP A 1 72 ? 17.634 2.034 -12.589 1.00 92.44 72 ASP A CA 1
ATOM 501 C C . ASP A 1 72 ? 16.544 1.273 -13.362 1.00 92.44 72 ASP A C 1
ATOM 503 O O . ASP A 1 72 ? 16.617 1.130 -14.589 1.00 92.44 72 ASP A O 1
ATOM 507 N N . TYR A 1 73 ? 15.506 0.796 -12.664 1.00 93.75 73 TYR A N 1
ATOM 508 C CA . TYR A 1 73 ? 14.374 0.128 -13.299 1.00 93.75 73 TYR A CA 1
ATOM 509 C C . TYR A 1 73 ? 13.553 1.102 -14.136 1.00 93.75 73 TYR A C 1
ATOM 511 O O . TYR A 1 73 ? 13.261 0.812 -15.298 1.00 93.75 73 TYR A O 1
ATOM 519 N N . ALA A 1 74 ? 13.237 2.270 -13.577 1.00 93.56 74 ALA A N 1
ATOM 520 C CA . ALA A 1 74 ? 12.518 3.341 -14.255 1.00 93.56 74 ALA A CA 1
ATOM 521 C C . ALA A 1 74 ? 13.280 3.899 -15.471 1.00 93.56 74 ALA A C 1
ATOM 523 O O . ALA A 1 74 ? 12.650 4.293 -16.453 1.00 93.56 74 ALA A O 1
ATOM 524 N N . ALA A 1 75 ? 14.616 3.888 -15.432 1.00 91.56 75 ALA A N 1
ATOM 525 C CA . ALA A 1 75 ? 15.492 4.300 -16.529 1.00 91.56 75 ALA A CA 1
ATOM 526 C C . ALA A 1 75 ? 15.690 3.216 -17.607 1.00 91.56 75 ALA A C 1
ATOM 528 O O . ALA A 1 75 ? 16.202 3.506 -18.689 1.00 91.56 75 ALA A O 1
ATOM 529 N N . GLY A 1 76 ? 15.266 1.972 -17.356 1.00 91.50 76 GLY A N 1
ATOM 530 C CA . GLY A 1 76 ? 15.448 0.865 -18.299 1.00 91.50 76 GLY A CA 1
ATOM 531 C C . GLY A 1 76 ? 16.850 0.254 -18.285 1.00 91.50 76 GLY A C 1
ATOM 532 O O . GLY A 1 76 ? 17.218 -0.444 -19.230 1.00 91.50 76 GLY A O 1
ATOM 533 N N . GLU A 1 77 ? 17.645 0.535 -17.252 1.00 89.81 77 GLU A N 1
ATOM 534 C CA . GLU A 1 77 ? 19.054 0.146 -17.168 1.00 89.81 77 GLU A CA 1
ATOM 535 C C . GLU A 1 77 ? 19.235 -1.233 -16.523 1.00 89.81 77 GLU A C 1
ATOM 537 O O . GLU A 1 77 ? 19.997 -2.063 -17.028 1.00 89.81 77 GLU A O 1
ATOM 542 N N . ALA A 1 78 ? 18.501 -1.499 -15.438 1.00 85.12 78 ALA A N 1
ATOM 543 C CA . ALA A 1 78 ? 18.561 -2.750 -14.684 1.00 85.12 78 ALA A CA 1
ATOM 544 C C . ALA A 1 78 ? 17.157 -3.230 -14.293 1.00 85.12 78 ALA A C 1
ATOM 546 O O . ALA A 1 78 ? 16.243 -2.429 -14.126 1.00 85.12 78 ALA A O 1
ATOM 547 N N . TRP A 1 79 ? 16.956 -4.544 -14.180 1.00 80.31 79 TRP A N 1
ATOM 548 C CA . TRP A 1 79 ? 15.644 -5.136 -13.864 1.00 80.31 79 TRP A CA 1
ATOM 549 C C . TRP A 1 79 ? 15.658 -6.089 -12.670 1.00 80.31 79 TRP A C 1
ATOM 551 O O . TRP A 1 79 ? 14.606 -6.539 -12.227 1.00 80.31 79 TRP A O 1
ATOM 561 N N . ASP A 1 80 ? 16.836 -6.378 -12.127 1.00 82.12 80 ASP A N 1
ATOM 562 C CA . ASP A 1 80 ? 17.035 -7.255 -10.978 1.00 82.12 80 ASP A CA 1
ATOM 563 C C . ASP A 1 80 ? 16.492 -6.658 -9.672 1.00 82.12 80 ASP A C 1
ATOM 565 O O . ASP A 1 80 ? 16.048 -7.404 -8.799 1.00 82.12 80 ASP A O 1
ATOM 569 N N . VAL A 1 81 ? 16.460 -5.328 -9.556 1.00 89.44 81 VAL A N 1
ATOM 570 C CA . VAL A 1 81 ? 15.827 -4.608 -8.443 1.00 89.44 81 VAL A CA 1
ATOM 571 C C . VAL A 1 81 ? 14.784 -3.642 -9.000 1.00 89.44 81 VAL A C 1
ATOM 573 O O . VAL A 1 81 ? 15.069 -2.473 -9.243 1.00 89.44 81 VAL A O 1
ATOM 576 N N . ALA A 1 82 ? 13.565 -4.132 -9.235 1.00 92.75 82 ALA A N 1
ATOM 577 C CA . ALA A 1 82 ? 12.499 -3.329 -9.844 1.00 92.75 82 ALA A CA 1
ATOM 578 C C . ALA A 1 82 ? 11.926 -2.243 -8.916 1.00 92.75 82 ALA A C 1
ATOM 580 O O . ALA A 1 82 ? 11.492 -1.188 -9.377 1.00 92.75 82 ALA A O 1
ATOM 581 N N . ALA A 1 83 ? 11.914 -2.502 -7.609 1.00 94.12 83 ALA A N 1
ATOM 582 C CA . ALA A 1 83 ? 11.320 -1.624 -6.613 1.00 94.12 83 ALA A CA 1
ATOM 583 C C . ALA A 1 83 ? 12.215 -1.505 -5.379 1.00 94.12 83 ALA A C 1
ATOM 585 O O . ALA A 1 83 ? 12.974 -2.426 -5.060 1.00 94.12 83 ALA A O 1
ATOM 586 N N . VAL A 1 84 ? 12.132 -0.355 -4.713 1.00 95.06 84 VAL A N 1
ATOM 587 C CA . VAL A 1 84 ? 12.906 -0.031 -3.512 1.00 95.06 84 VAL A CA 1
ATOM 588 C C . VAL A 1 84 ? 11.993 0.456 -2.386 1.00 95.06 84 VAL A C 1
ATOM 590 O O . VAL A 1 84 ? 10.994 1.126 -2.661 1.00 95.06 84 VAL A O 1
ATOM 593 N N . PRO A 1 85 ? 12.316 0.139 -1.118 1.00 95.38 85 PRO A N 1
ATOM 594 C CA . PRO A 1 85 ? 11.587 0.651 0.035 1.00 95.38 85 PRO A CA 1
ATOM 595 C C . PRO A 1 85 ? 11.492 2.174 0.079 1.00 95.38 85 PRO A C 1
ATOM 597 O O . PRO A 1 85 ? 12.463 2.865 -0.223 1.00 95.38 85 PRO A O 1
ATOM 600 N N . THR A 1 86 ? 10.340 2.676 0.521 1.00 96.12 86 THR A N 1
ATOM 601 C CA . THR A 1 86 ? 10.154 4.084 0.912 1.00 96.12 86 THR A CA 1
ATOM 602 C C . THR A 1 86 ? 10.003 4.199 2.432 1.00 96.12 86 THR A C 1
ATOM 604 O O . THR A 1 86 ? 9.957 3.183 3.129 1.00 96.12 86 THR A O 1
ATOM 607 N N . ASP A 1 87 ? 9.852 5.420 2.945 1.00 96.88 87 ASP A N 1
ATOM 608 C CA . ASP A 1 87 ? 9.512 5.678 4.353 1.00 96.88 87 ASP A CA 1
ATOM 609 C C . ASP A 1 87 ? 8.006 5.518 4.643 1.00 96.88 87 ASP A C 1
ATOM 611 O O . ASP A 1 87 ? 7.515 5.907 5.705 1.00 96.88 87 ASP A O 1
ATOM 615 N N . GLU A 1 88 ? 7.236 4.967 3.697 1.00 97.88 88 GLU A N 1
ATOM 616 C CA . GLU A 1 88 ? 5.808 4.721 3.857 1.00 97.88 88 GLU A CA 1
ATOM 617 C C . GLU A 1 88 ? 5.480 3.267 4.213 1.00 97.88 88 GLU A C 1
ATOM 619 O O . GLU A 1 88 ? 6.053 2.302 3.699 1.00 97.88 88 GLU A O 1
ATOM 624 N N . TRP A 1 89 ? 4.470 3.107 5.067 1.00 97.94 89 TRP A N 1
ATOM 625 C CA . TRP A 1 89 ? 3.973 1.817 5.534 1.00 97.94 89 TRP A CA 1
ATOM 626 C C . TRP A 1 89 ? 2.460 1.762 5.412 1.00 97.94 89 TRP A C 1
ATOM 628 O O . TRP A 1 89 ? 1.759 2.626 5.934 1.00 97.94 89 TRP A O 1
ATOM 638 N N . ALA A 1 90 ? 1.947 0.725 4.758 1.00 98.00 90 ALA A N 1
ATOM 639 C CA . ALA A 1 90 ? 0.521 0.524 4.548 1.00 98.00 90 ALA A CA 1
ATOM 640 C C . ALA A 1 90 ? 0.000 -0.633 5.403 1.00 98.00 90 ALA A C 1
ATOM 642 O O . ALA A 1 90 ? 0.578 -1.718 5.409 1.00 98.00 90 ALA A O 1
ATOM 643 N N . ALA A 1 91 ? -1.123 -0.420 6.083 1.00 97.88 91 ALA A N 1
ATOM 644 C CA . ALA A 1 91 ? -1.866 -1.450 6.801 1.00 97.88 91 ALA A CA 1
ATOM 645 C C . ALA A 1 91 ? -3.321 -1.495 6.307 1.00 97.88 91 ALA A C 1
ATOM 647 O O . ALA A 1 91 ? -3.909 -0.442 6.038 1.00 97.88 91 ALA A O 1
ATOM 648 N N . PRO A 1 92 ? -3.948 -2.679 6.195 1.00 98.31 92 PRO A N 1
ATOM 649 C CA . PRO A 1 92 ? -5.345 -2.764 5.800 1.00 98.31 92 PRO A CA 1
ATOM 650 C C . PRO A 1 92 ? -6.256 -2.272 6.930 1.00 98.31 92 PRO A C 1
ATOM 652 O O . PRO A 1 92 ? -6.074 -2.624 8.098 1.00 98.31 92 PRO A O 1
ATOM 655 N N . VAL A 1 93 ? -7.289 -1.515 6.568 1.00 98.44 93 VAL A N 1
ATOM 656 C CA . VAL A 1 93 ? -8.449 -1.266 7.429 1.00 98.44 93 VAL A CA 1
ATOM 657 C C . VAL A 1 93 ? -9.403 -2.439 7.248 1.00 98.44 93 VAL A C 1
ATOM 659 O O . VAL A 1 93 ? -9.878 -2.703 6.140 1.00 98.44 93 VAL A O 1
ATOM 662 N N . LEU A 1 94 ? -9.657 -3.162 8.332 1.00 98.25 94 LEU A N 1
ATOM 663 C CA . LEU A 1 94 ? -10.407 -4.408 8.347 1.00 98.25 94 LEU A CA 1
ATOM 664 C C . LEU A 1 94 ? -11.796 -4.192 8.938 1.00 98.25 94 LEU A C 1
ATOM 666 O O . LEU A 1 94 ? -11.935 -3.625 10.017 1.00 98.25 94 LEU A O 1
ATOM 670 N N . LEU A 1 95 ? -12.813 -4.725 8.271 1.00 97.56 95 LEU A N 1
ATOM 671 C CA . LEU A 1 95 ? -14.159 -4.881 8.808 1.00 97.56 95 LEU A CA 1
ATOM 672 C C . LEU A 1 95 ? -14.511 -6.364 8.743 1.00 97.56 95 LEU A C 1
ATOM 674 O O . LEU A 1 95 ? -14.704 -6.894 7.650 1.00 97.56 95 LEU A O 1
ATOM 678 N N . GLU A 1 96 ? -14.581 -7.025 9.901 1.00 94.69 96 GLU A N 1
ATOM 679 C CA . GLU A 1 96 ? -14.804 -8.479 9.990 1.00 94.69 96 GLU A CA 1
ATOM 68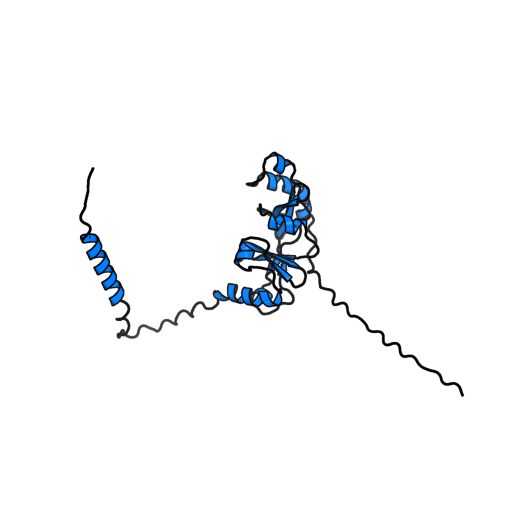0 C C . GLU A 1 96 ? -13.770 -9.269 9.160 1.00 94.69 96 GLU A C 1
ATOM 682 O O . GLU A 1 96 ? -14.126 -10.083 8.312 1.00 94.69 96 GLU A O 1
ATOM 687 N N . GLU A 1 97 ? -12.480 -8.966 9.348 1.00 92.38 97 GLU A N 1
ATOM 688 C CA . GLU A 1 97 ? -11.335 -9.552 8.613 1.00 92.38 97 GLU A CA 1
ATOM 689 C C . GLU A 1 97 ? -11.263 -9.215 7.112 1.00 92.38 97 GLU A C 1
ATOM 691 O O . GLU A 1 97 ? -10.261 -9.497 6.456 1.00 92.38 97 GLU A O 1
ATOM 696 N N . ARG A 1 98 ? -12.281 -8.556 6.558 1.00 96.69 98 ARG A N 1
ATOM 697 C CA . ARG A 1 98 ? -12.291 -8.092 5.171 1.00 96.69 98 ARG A CA 1
ATOM 698 C C . ARG A 1 98 ? -11.603 -6.738 5.067 1.00 96.69 98 ARG A C 1
ATOM 700 O O . ARG A 1 98 ? -12.003 -5.792 5.743 1.00 96.69 98 ARG A O 1
ATOM 707 N N . GLY A 1 99 ? -10.631 -6.620 4.171 1.00 97.69 99 GLY A N 1
ATOM 708 C CA . GLY A 1 99 ? -10.056 -5.330 3.813 1.00 97.69 99 GLY A CA 1
ATOM 709 C C . GLY A 1 99 ? -11.085 -4.424 3.139 1.00 97.69 99 GLY A C 1
ATOM 710 O O . GLY A 1 99 ? -11.670 -4.794 2.126 1.00 97.69 99 GLY A O 1
ATOM 711 N N . VAL A 1 100 ? -11.332 -3.255 3.725 1.00 98.19 100 VAL A N 1
ATOM 712 C CA . VAL A 1 100 ? -12.275 -2.237 3.217 1.00 98.19 100 VAL A CA 1
ATOM 713 C C . VAL A 1 100 ? -11.588 -0.912 2.875 1.00 98.19 100 VAL A C 1
ATOM 715 O O . VAL A 1 100 ? -12.219 0.002 2.351 1.00 98.19 100 VAL A O 1
ATOM 718 N N . GLY A 1 101 ? -10.295 -0.811 3.166 1.00 98.31 101 GLY A N 1
ATOM 719 C CA . GLY A 1 101 ? -9.450 0.340 2.887 1.00 98.31 101 GLY A CA 1
ATOM 720 C C . GLY A 1 101 ? -8.027 0.092 3.373 1.00 98.31 101 GLY A C 1
ATOM 721 O O . GLY A 1 101 ? -7.695 -1.010 3.814 1.00 98.31 101 GLY A O 1
ATOM 722 N N . ALA A 1 102 ? -7.205 1.130 3.338 1.00 98.50 102 ALA A N 1
ATOM 723 C CA . ALA A 1 102 ? -5.844 1.125 3.846 1.00 98.50 102 ALA A CA 1
ATOM 724 C C . ALA A 1 102 ? -5.580 2.382 4.677 1.00 98.50 102 ALA A C 1
ATOM 726 O O . ALA A 1 102 ? -6.114 3.452 4.388 1.00 98.50 102 ALA A O 1
ATOM 727 N N . ILE A 1 103 ? -4.733 2.262 5.690 1.00 98.62 103 ILE A N 1
ATOM 728 C CA . ILE A 1 103 ? -4.072 3.395 6.329 1.00 98.62 103 ILE A CA 1
ATOM 729 C C . ILE A 1 103 ? -2.604 3.360 5.919 1.00 98.62 103 ILE A C 1
ATOM 731 O O . ILE A 1 103 ? -1.966 2.312 6.003 1.00 98.62 103 ILE A O 1
ATOM 735 N N . VAL A 1 104 ? -2.090 4.490 5.447 1.00 98.50 104 VAL A N 1
ATOM 736 C CA . VAL A 1 104 ? -0.677 4.669 5.114 1.00 98.50 104 VAL A CA 1
ATOM 737 C C . VAL A 1 104 ? -0.081 5.652 6.104 1.00 98.50 104 VAL A C 1
ATOM 739 O O . VAL A 1 104 ? -0.668 6.707 6.348 1.00 98.50 104 VAL A O 1
ATOM 742 N N . VAL A 1 105 ? 1.062 5.305 6.676 1.00 98.31 105 VAL A N 1
ATOM 743 C CA . VAL A 1 105 ? 1.835 6.163 7.575 1.00 98.31 105 VAL A CA 1
ATOM 744 C C . VAL A 1 105 ? 3.200 6.433 6.969 1.00 98.31 105 VAL A C 1
ATOM 746 O O . VAL A 1 105 ? 3.743 5.572 6.285 1.00 98.31 105 VAL A O 1
ATOM 749 N N . THR A 1 106 ? 3.738 7.618 7.226 1.00 98.06 106 THR A N 1
ATOM 750 C CA . THR A 1 106 ? 5.051 8.047 6.737 1.00 98.06 106 THR A CA 1
ATOM 751 C C . THR A 1 106 ? 5.967 8.259 7.931 1.00 98.06 106 THR A C 1
ATOM 753 O O . THR A 1 106 ? 5.568 8.902 8.908 1.00 98.06 106 THR A O 1
ATOM 756 N N . GLU A 1 107 ? 7.174 7.716 7.865 1.00 96.88 107 GLU A N 1
ATOM 757 C CA . GLU A 1 107 ? 8.249 7.992 8.813 1.00 96.88 107 GLU A CA 1
ATOM 758 C C . GLU A 1 107 ? 9.071 9.210 8.372 1.00 96.88 107 GLU A C 1
ATOM 760 O O . GLU A 1 107 ? 9.109 9.569 7.199 1.00 96.88 107 GLU A O 1
ATOM 765 N N . ASP A 1 108 ? 9.684 9.903 9.327 1.00 95.19 108 ASP A N 1
ATOM 766 C CA . ASP A 1 108 ? 10.745 10.873 9.056 1.00 95.19 108 ASP A CA 1
ATOM 767 C C . ASP A 1 108 ? 12.141 10.248 9.216 1.00 95.19 108 ASP A C 1
ATOM 769 O O . ASP A 1 108 ? 12.291 9.117 9.677 1.00 95.19 108 ASP A O 1
ATOM 773 N N . ASP A 1 109 ? 13.182 11.030 8.917 1.00 92.62 109 ASP A N 1
ATOM 774 C CA . ASP A 1 109 ? 14.590 10.627 9.049 1.00 92.62 109 ASP A CA 1
ATOM 775 C C . ASP A 1 109 ? 14.985 10.163 10.468 1.00 92.62 109 ASP A C 1
ATOM 777 O O . ASP A 1 109 ? 16.040 9.553 10.660 1.00 92.62 109 ASP A O 1
ATOM 781 N N . SER A 1 110 ? 14.182 10.478 11.495 1.00 91.31 110 SER A N 1
ATOM 782 C CA . SER A 1 110 ? 14.409 10.024 12.872 1.00 91.31 110 SER A CA 1
ATOM 783 C C . SER A 1 110 ? 13.770 8.663 13.174 1.00 91.31 110 SER A C 1
ATOM 785 O O . SER A 1 110 ? 13.988 8.114 14.259 1.00 91.31 110 SER A O 1
ATOM 787 N N . GLY A 1 111 ? 13.005 8.113 12.226 1.00 89.56 111 GLY A N 1
ATOM 788 C CA . GLY A 1 111 ? 12.186 6.914 12.380 1.00 89.56 111 GLY A CA 1
ATOM 789 C C . GLY A 1 111 ? 10.893 7.167 13.158 1.00 89.56 111 GLY A C 1
ATOM 790 O O . GLY A 1 111 ? 10.310 6.231 13.702 1.00 89.56 111 GLY A O 1
ATOM 791 N N . ALA A 1 112 ? 10.465 8.424 13.299 1.00 93.81 112 ALA A N 1
ATOM 792 C CA . ALA A 1 112 ? 9.200 8.764 13.938 1.00 93.81 112 ALA A CA 1
ATOM 793 C C . ALA A 1 112 ? 8.095 8.905 12.888 1.00 93.81 112 ALA A C 1
ATOM 795 O O . ALA A 1 112 ? 8.339 9.363 11.776 1.00 93.81 112 ALA A O 1
ATOM 796 N N . VAL A 1 113 ? 6.854 8.560 13.247 1.00 97.06 113 VAL A N 1
ATOM 797 C CA . VAL A 1 113 ? 5.705 8.796 12.361 1.00 97.06 113 VAL A CA 1
ATOM 798 C C . VAL A 1 113 ? 5.466 10.300 12.234 1.00 97.06 113 VAL A C 1
ATOM 800 O O . VAL A 1 113 ? 5.158 10.974 13.219 1.00 97.06 113 VAL A O 1
ATOM 803 N N . SER A 1 114 ? 5.586 10.807 11.011 1.00 96.81 114 SER A N 1
ATOM 804 C CA . SER A 1 114 ? 5.477 12.226 10.665 1.00 96.81 114 SER A CA 1
ATOM 805 C C . SER A 1 114 ? 4.163 12.565 9.955 1.00 96.81 114 SER A C 1
ATOM 807 O O . SER A 1 114 ? 3.694 13.704 10.021 1.00 96.81 114 SER A O 1
ATOM 809 N N . GLY A 1 115 ? 3.524 11.573 9.327 1.00 97.25 115 GLY A N 1
ATOM 810 C CA . GLY A 1 115 ? 2.280 11.745 8.582 1.00 97.25 115 GLY A CA 1
ATOM 811 C C . GLY A 1 115 ? 1.443 10.472 8.495 1.00 97.25 115 GLY A C 1
ATOM 812 O O . GLY A 1 115 ? 1.924 9.366 8.734 1.00 97.25 115 GLY A O 1
ATOM 813 N N . ASN A 1 116 ? 0.161 10.636 8.163 1.00 98.19 116 ASN A N 1
ATOM 814 C CA . ASN A 1 116 ? -0.734 9.528 7.841 1.00 98.19 116 ASN A CA 1
ATOM 815 C C . ASN A 1 116 ? -1.812 9.945 6.833 1.00 98.19 116 ASN A C 1
ATOM 817 O O . ASN A 1 116 ? -2.168 11.122 6.733 1.00 98.19 116 ASN A O 1
ATOM 821 N N . ARG A 1 117 ? -2.351 8.962 6.110 1.00 98.00 117 ARG A N 1
ATOM 822 C CA . ARG A 1 117 ? -3.526 9.101 5.244 1.00 98.00 117 ARG A CA 1
ATOM 823 C C . ARG A 1 117 ? -4.360 7.824 5.246 1.00 98.00 117 ARG A C 1
ATOM 825 O O . ARG A 1 117 ? -3.825 6.725 5.353 1.00 98.00 117 ARG A O 1
ATOM 832 N N . VAL A 1 118 ? -5.672 7.973 5.083 1.00 98.50 118 VAL A N 1
ATOM 833 C CA . VAL A 1 118 ? -6.614 6.851 4.968 1.00 98.50 118 VAL A CA 1
ATOM 834 C C . VAL A 1 118 ? -7.143 6.797 3.541 1.00 98.50 118 VAL A C 1
ATOM 836 O O . VAL A 1 118 ? -7.669 7.782 3.027 1.00 98.50 118 VAL A O 1
ATOM 839 N N . LEU A 1 119 ? -7.000 5.636 2.910 1.00 98.19 119 LEU A N 1
ATOM 840 C CA . LEU A 1 119 ? -7.447 5.343 1.556 1.00 98.19 119 LEU A CA 1
ATOM 841 C C . LEU A 1 119 ? -8.633 4.381 1.633 1.00 98.19 119 LEU A C 1
ATOM 843 O O . LEU A 1 119 ? -8.469 3.191 1.899 1.00 98.19 119 LEU A O 1
ATOM 847 N N . TRP A 1 120 ? -9.842 4.874 1.377 1.00 97.75 120 TRP A N 1
ATOM 848 C CA . TRP A 1 120 ? -11.047 4.038 1.314 1.00 97.75 120 TRP A CA 1
ATOM 849 C C . TRP A 1 120 ? -11.177 3.343 -0.047 1.00 97.75 120 TRP A C 1
ATOM 851 O O . TRP A 1 120 ? -12.126 3.569 -0.791 1.00 97.75 120 TRP A O 1
ATOM 861 N N . ASN A 1 121 ? -10.190 2.505 -0.370 1.00 98.06 121 ASN A N 1
ATOM 862 C CA . ASN A 1 121 ? -10.159 1.671 -1.565 1.00 98.06 121 ASN A CA 1
ATOM 863 C C . ASN A 1 121 ? -10.265 0.191 -1.158 1.00 98.06 121 ASN A C 1
ATOM 865 O O . ASN A 1 121 ? -9.364 -0.354 -0.516 1.00 98.06 121 ASN A O 1
ATOM 869 N N . ALA A 1 122 ? -11.384 -0.446 -1.509 1.00 97.19 122 ALA A N 1
ATOM 870 C CA . ALA A 1 122 ? -11.672 -1.819 -1.101 1.00 97.19 122 ALA A CA 1
ATOM 871 C C . ALA A 1 122 ? -10.720 -2.842 -1.739 1.00 97.19 122 ALA A C 1
ATOM 873 O O . ALA A 1 122 ? -10.355 -3.805 -1.072 1.00 97.19 122 ALA A O 1
ATOM 874 N N . ASP A 1 123 ? -10.285 -2.619 -2.982 1.00 97.19 123 ASP A N 1
ATOM 875 C CA . ASP A 1 123 ? -9.372 -3.529 -3.682 1.00 97.19 123 ASP A CA 1
ATOM 876 C C . ASP A 1 123 ? -7.981 -3.505 -3.039 1.00 97.19 123 ASP A C 1
ATOM 878 O O . ASP A 1 123 ? -7.428 -4.553 -2.714 1.00 97.19 123 ASP A O 1
ATOM 882 N N . LEU A 1 124 ? -7.458 -2.309 -2.744 1.00 98.00 124 LEU A N 1
ATOM 883 C CA . LEU A 1 124 ? -6.201 -2.144 -2.013 1.00 98.00 124 LEU A CA 1
ATOM 884 C C . LEU A 1 124 ? -6.286 -2.737 -0.604 1.00 98.00 124 LEU A C 1
ATOM 886 O O . LEU A 1 124 ? -5.387 -3.461 -0.181 1.00 98.00 124 LEU A O 1
ATOM 890 N N . GLY A 1 125 ? -7.376 -2.462 0.118 1.00 97.88 125 GLY A N 1
ATOM 891 C CA . GLY A 1 125 ? -7.595 -3.034 1.441 1.00 97.88 125 GLY A CA 1
ATOM 892 C C . GLY A 1 125 ? -7.644 -4.560 1.412 1.00 97.88 125 GLY A C 1
ATOM 893 O O . GLY A 1 125 ? -7.038 -5.208 2.266 1.00 97.88 125 GLY A O 1
ATOM 894 N N . ALA A 1 126 ? -8.349 -5.142 0.439 1.00 96.94 126 ALA A N 1
ATOM 895 C CA . ALA A 1 126 ? -8.456 -6.586 0.268 1.00 96.94 126 ALA A CA 1
ATOM 896 C C . ALA A 1 126 ? -7.099 -7.224 -0.059 1.00 96.94 126 ALA A C 1
ATOM 898 O O . ALA A 1 126 ? -6.740 -8.217 0.577 1.00 96.94 126 ALA A O 1
ATOM 899 N N . ASP A 1 127 ? -6.323 -6.635 -0.971 1.00 95.94 127 ASP A N 1
ATOM 900 C CA . ASP A 1 127 ? -4.988 -7.131 -1.317 1.00 95.94 127 ASP A CA 1
ATOM 901 C C . ASP A 1 127 ? -4.021 -7.029 -0.125 1.00 95.94 127 ASP A C 1
ATOM 903 O O . ASP A 1 127 ? -3.288 -7.982 0.150 1.00 95.94 127 ASP A O 1
ATOM 907 N N . LEU A 1 128 ? -4.052 -5.930 0.639 1.00 96.31 128 LEU A N 1
ATOM 908 C CA . LEU A 1 128 ? -3.266 -5.775 1.873 1.00 96.31 128 LEU A CA 1
ATOM 909 C C . LEU A 1 128 ? -3.676 -6.792 2.949 1.00 96.31 128 LEU A C 1
ATOM 911 O O . LEU A 1 128 ? -2.821 -7.375 3.612 1.00 96.31 128 LEU A O 1
ATOM 915 N N . ALA A 1 129 ? -4.974 -7.058 3.117 1.00 95.56 129 ALA A N 1
ATOM 916 C CA . ALA A 1 129 ? -5.463 -8.072 4.057 1.00 95.56 129 ALA A CA 1
ATOM 917 C C . ALA A 1 129 ? -5.053 -9.496 3.637 1.00 95.56 129 ALA A C 1
ATOM 919 O O . ALA A 1 129 ? -4.729 -10.344 4.475 1.00 95.56 129 ALA A O 1
ATOM 920 N N . ALA A 1 130 ? -5.029 -9.751 2.328 1.00 90.81 130 ALA A N 1
ATOM 921 C CA . ALA A 1 130 ? -4.615 -11.014 1.731 1.00 90.81 130 ALA A CA 1
ATOM 922 C C . ALA A 1 130 ? -3.091 -11.148 1.567 1.00 90.81 130 ALA A C 1
ATOM 924 O O . ALA A 1 130 ? -2.634 -12.169 1.053 1.00 90.81 130 ALA A O 1
ATOM 925 N N . PHE A 1 131 ? -2.304 -10.161 2.005 1.00 78.88 131 PHE A N 1
ATOM 926 C CA . PHE A 1 131 ? -0.864 -10.088 1.783 1.00 78.88 131 PHE A CA 1
ATOM 927 C C . PHE A 1 131 ? -0.127 -11.373 2.171 1.00 78.88 131 PHE A C 1
ATOM 929 O O . PHE A 1 131 ? -0.137 -11.795 3.333 1.00 78.88 131 PHE A O 1
ATOM 936 N N . ARG A 1 132 ? 0.555 -11.992 1.202 1.00 72.75 132 ARG A N 1
ATOM 937 C CA . ARG A 1 132 ? 1.424 -13.158 1.410 1.00 72.75 132 ARG A CA 1
ATOM 938 C C . ARG A 1 132 ? 2.649 -13.045 0.504 1.00 72.75 132 ARG A C 1
ATOM 940 O O . ARG A 1 132 ? 2.557 -13.374 -0.672 1.00 72.75 132 ARG A O 1
ATOM 947 N N . ALA A 1 133 ? 3.785 -12.623 1.066 1.00 71.50 133 ALA A N 1
ATOM 948 C CA . ALA A 1 133 ? 5.082 -12.584 0.373 1.00 71.50 133 ALA A CA 1
ATOM 949 C C . ALA A 1 133 ? 5.058 -11.831 -0.975 1.00 71.50 133 ALA A C 1
ATOM 951 O O . ALA A 1 133 ? 5.651 -12.274 -1.956 1.00 71.50 133 ALA A O 1
ATOM 952 N N . THR A 1 134 ? 4.341 -10.710 -1.027 1.00 81.81 134 THR A N 1
ATOM 953 C CA . THR A 1 134 ? 4.318 -9.807 -2.183 1.00 81.81 134 THR A CA 1
ATOM 954 C C . THR A 1 134 ? 4.959 -8.472 -1.824 1.00 81.81 134 THR A C 1
ATOM 956 O O . THR A 1 134 ? 5.227 -8.214 -0.657 1.00 81.81 134 THR A O 1
ATOM 959 N N . THR A 1 135 ? 5.180 -7.616 -2.809 1.00 91.88 135 THR A N 1
ATOM 960 C CA . THR A 1 135 ? 5.599 -6.225 -2.614 1.00 91.88 135 THR A CA 1
ATOM 961 C C . THR A 1 135 ? 4.480 -5.316 -3.094 1.00 91.88 135 THR A C 1
ATOM 963 O O . THR A 1 135 ? 3.906 -5.572 -4.154 1.00 91.88 135 THR A O 1
ATOM 966 N N . PHE A 1 136 ? 4.154 -4.273 -2.334 1.00 96.25 136 PHE A N 1
ATOM 967 C CA . PHE A 1 136 ? 3.273 -3.207 -2.808 1.00 96.25 136 PHE A CA 1
ATOM 968 C C . PHE A 1 136 ? 4.113 -2.056 -3.330 1.00 96.25 136 PHE A C 1
ATOM 970 O O . PHE A 1 136 ? 5.027 -1.607 -2.645 1.00 96.25 136 PHE A O 1
ATOM 977 N N . ILE A 1 137 ? 3.797 -1.608 -4.539 1.00 97.50 137 ILE A N 1
ATOM 978 C CA . ILE A 1 137 ? 4.513 -0.543 -5.229 1.00 97.50 137 ILE A CA 1
ATOM 979 C C . ILE A 1 137 ? 3.526 0.593 -5.465 1.00 97.50 137 ILE A C 1
ATOM 981 O O . ILE A 1 137 ? 2.489 0.382 -6.097 1.00 97.50 137 ILE A O 1
ATOM 985 N N . LEU A 1 138 ? 3.836 1.775 -4.950 1.00 97.94 138 LEU A N 1
ATOM 986 C CA . LEU A 1 138 ? 3.155 3.013 -5.287 1.00 97.94 138 LEU A CA 1
ATOM 987 C C . LEU A 1 138 ? 3.898 3.665 -6.453 1.00 97.94 138 LEU A C 1
ATOM 989 O O . LEU A 1 138 ? 5.078 3.980 -6.355 1.00 97.94 138 LEU A O 1
ATOM 993 N N . ASP A 1 139 ? 3.205 3.845 -7.571 1.00 96.81 139 ASP A N 1
ATOM 994 C CA . ASP A 1 139 ? 3.727 4.586 -8.712 1.00 96.81 139 ASP A CA 1
ATOM 995 C C . ASP A 1 139 ? 3.467 6.084 -8.532 1.00 96.81 139 ASP A C 1
ATOM 997 O O . ASP A 1 139 ? 2.368 6.563 -8.819 1.00 96.81 139 ASP A O 1
ATOM 1001 N N . ASP A 1 140 ? 4.479 6.835 -8.097 1.00 92.31 140 ASP A N 1
ATOM 1002 C CA . ASP A 1 140 ? 4.362 8.266 -7.772 1.00 92.31 140 ASP A CA 1
ATOM 1003 C C . ASP A 1 140 ? 3.820 9.118 -8.931 1.00 92.31 140 ASP A C 1
ATOM 1005 O O . ASP A 1 140 ? 3.118 10.107 -8.714 1.00 92.31 140 ASP A O 1
ATOM 1009 N N . ALA A 1 141 ? 4.093 8.716 -10.177 1.00 91.75 141 ALA A N 1
ATOM 1010 C CA . ALA A 1 141 ? 3.646 9.436 -11.366 1.00 91.75 141 ALA A CA 1
ATOM 1011 C C . ALA A 1 141 ? 2.122 9.384 -11.574 1.00 91.75 141 ALA A C 1
ATOM 1013 O O . ALA A 1 141 ? 1.556 10.300 -12.172 1.00 91.75 141 ALA A O 1
ATOM 1014 N N . THR A 1 142 ? 1.454 8.320 -11.121 1.00 93.56 142 THR A N 1
ATOM 1015 C CA . THR A 1 142 ? -0.000 8.138 -11.309 1.00 93.56 142 THR A CA 1
ATOM 1016 C C . THR A 1 142 ? -0.780 8.059 -10.007 1.00 93.56 142 THR A C 1
ATOM 1018 O O . THR A 1 142 ? -2.000 8.185 -10.025 1.00 93.56 142 THR A O 1
A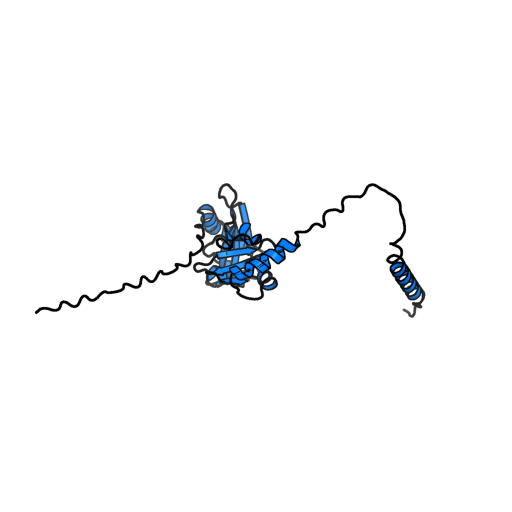TOM 1021 N N . GLY A 1 143 ? -0.102 7.837 -8.881 1.00 95.56 143 GLY A N 1
ATOM 1022 C CA . GLY A 1 143 ? -0.734 7.446 -7.624 1.00 95.56 143 GLY A CA 1
ATOM 1023 C C . GLY A 1 143 ? -1.287 6.015 -7.638 1.00 95.56 143 GLY A C 1
ATOM 1024 O O . GLY A 1 143 ? -1.982 5.624 -6.699 1.00 95.56 143 GLY A O 1
ATOM 1025 N N . GLY A 1 144 ? -1.003 5.236 -8.688 1.00 97.44 144 GLY A N 1
ATOM 1026 C CA . GLY A 1 144 ? -1.481 3.869 -8.848 1.00 97.44 144 GLY A CA 1
ATOM 1027 C C . GLY A 1 144 ? -0.737 2.882 -7.959 1.00 97.44 144 GLY A C 1
ATOM 1028 O O . GLY A 1 144 ? 0.491 2.885 -7.894 1.00 97.44 144 GLY A O 1
ATOM 1029 N N . TRP A 1 145 ? -1.487 1.998 -7.303 1.00 98.25 145 TRP A N 1
ATOM 1030 C CA . TRP A 1 145 ? -0.910 0.913 -6.516 1.00 98.25 145 TRP A CA 1
ATOM 1031 C C . TRP A 1 145 ? -0.823 -0.365 -7.330 1.00 98.25 145 TRP A C 1
ATOM 1033 O O . TRP A 1 145 ? -1.806 -0.817 -7.924 1.00 98.25 145 TRP A O 1
ATOM 1043 N N . PHE A 1 146 ? 0.337 -0.998 -7.270 1.00 97.69 146 PHE A N 1
ATOM 1044 C CA . PHE A 1 146 ? 0.605 -2.293 -7.862 1.00 97.69 146 PHE A CA 1
ATOM 1045 C C . PHE A 1 146 ? 1.025 -3.289 -6.788 1.00 97.69 146 PHE A C 1
ATOM 1047 O O . PHE A 1 146 ? 1.569 -2.932 -5.743 1.00 97.69 146 PHE A O 1
ATOM 1054 N N . ARG A 1 147 ? 0.802 -4.568 -7.074 1.00 95.88 147 ARG A N 1
ATOM 1055 C CA . ARG A 1 147 ? 1.314 -5.685 -6.290 1.00 95.88 147 ARG A CA 1
ATOM 1056 C C . ARG A 1 147 ? 2.246 -6.510 -7.161 1.00 95.88 147 ARG A C 1
ATOM 1058 O O . ARG A 1 147 ? 1.843 -6.977 -8.223 1.00 95.88 147 ARG A O 1
ATOM 1065 N N . LEU A 1 148 ? 3.465 -6.722 -6.688 1.00 94.38 148 LEU A N 1
ATOM 1066 C CA . LEU A 1 148 ? 4.460 -7.586 -7.311 1.00 94.38 148 LEU A CA 1
ATOM 1067 C C . LEU A 1 148 ? 4.562 -8.890 -6.515 1.00 94.38 148 LEU A C 1
ATOM 1069 O O . LEU A 1 148 ? 4.878 -8.884 -5.325 1.00 94.38 148 LEU A O 1
ATOM 1073 N N . GLY A 1 149 ? 4.236 -10.013 -7.151 1.00 91.56 149 GLY A N 1
ATOM 1074 C CA . GLY A 1 149 ? 4.361 -11.349 -6.569 1.00 91.56 149 GLY A CA 1
ATOM 1075 C C . GLY A 1 149 ? 5.237 -12.231 -7.446 1.00 91.56 149 GLY A C 1
ATOM 1076 O O . GLY A 1 149 ? 4.814 -12.620 -8.534 1.00 91.56 149 GLY A O 1
ATOM 1077 N N . GLY A 1 150 ? 6.446 -12.552 -6.975 1.00 89.19 150 GLY A N 1
ATOM 1078 C CA . GLY A 1 150 ? 7.488 -13.078 -7.860 1.00 89.19 150 GLY A CA 1
ATOM 1079 C C . GLY A 1 150 ? 7.763 -12.065 -8.971 1.00 89.19 150 GLY A C 1
ATOM 1080 O O . GLY A 1 150 ? 7.916 -10.883 -8.684 1.00 89.19 150 GLY A O 1
ATOM 1081 N N . ASP A 1 151 ? 7.713 -12.515 -10.221 1.00 92.19 151 ASP A N 1
ATOM 1082 C CA . ASP A 1 151 ? 7.937 -11.661 -11.394 1.00 92.19 151 ASP A CA 1
ATOM 1083 C C . ASP A 1 151 ? 6.636 -11.081 -11.972 1.00 92.19 151 ASP A C 1
ATOM 1085 O O . ASP A 1 151 ? 6.654 -10.412 -12.998 1.00 92.19 151 ASP A O 1
ATOM 1089 N N . ILE A 1 152 ? 5.482 -11.332 -11.341 1.00 94.56 152 ILE A N 1
ATOM 1090 C CA . ILE A 1 152 ? 4.181 -10.900 -11.862 1.00 94.56 152 ILE A CA 1
ATOM 1091 C C . ILE A 1 152 ? 3.732 -9.615 -11.174 1.00 94.56 152 ILE A C 1
ATOM 1093 O O . ILE A 1 152 ? 3.384 -9.611 -9.988 1.00 94.56 152 ILE A O 1
ATOM 1097 N N . LEU A 1 153 ? 3.673 -8.539 -11.952 1.00 96.00 153 LEU A N 1
ATOM 1098 C CA . LEU A 1 153 ? 3.104 -7.262 -11.558 1.00 96.00 153 LEU A CA 1
ATOM 1099 C C . LEU A 1 153 ? 1.597 -7.262 -11.820 1.00 96.00 153 LEU A C 1
ATOM 1101 O O . LEU A 1 153 ? 1.145 -7.616 -12.905 1.00 96.00 153 LEU A O 1
ATOM 1105 N N . THR A 1 154 ? 0.807 -6.862 -10.829 1.00 97.06 154 THR A N 1
ATOM 1106 C CA . THR A 1 154 ? -0.655 -6.781 -10.915 1.00 97.06 154 THR A CA 1
ATOM 1107 C C . THR A 1 154 ? -1.130 -5.386 -10.501 1.00 97.06 154 THR A C 1
ATOM 1109 O O . THR A 1 154 ? -0.762 -4.939 -9.414 1.00 97.06 154 THR A O 1
ATOM 1112 N N . PRO A 1 155 ? -1.945 -4.697 -11.317 1.00 97.81 155 PRO A N 1
ATOM 1113 C CA . PRO A 1 155 ? -2.546 -3.418 -10.945 1.00 97.81 155 PRO A CA 1
ATOM 1114 C C . PRO A 1 155 ? -3.616 -3.628 -9.862 1.00 97.81 155 PRO A C 1
ATOM 1116 O O . PRO A 1 155 ? -4.488 -4.489 -10.002 1.00 97.81 155 PRO A O 1
ATOM 1119 N N . VAL A 1 156 ? -3.559 -2.850 -8.781 1.00 97.50 156 VAL A N 1
ATOM 1120 C CA . VAL A 1 156 ? -4.462 -2.990 -7.627 1.00 97.50 156 VAL A CA 1
ATOM 1121 C C . VAL A 1 156 ? -5.543 -1.920 -7.646 1.00 97.50 156 VAL A C 1
ATOM 1123 O O . VAL A 1 156 ? -6.720 -2.270 -7.607 1.00 97.50 156 VAL A O 1
ATOM 1126 N N . THR A 1 157 ? -5.178 -0.639 -7.728 1.00 98.12 157 THR A N 1
ATOM 1127 C CA . THR A 1 157 ? -6.154 0.466 -7.730 1.00 98.12 157 THR A CA 1
ATOM 1128 C C . THR A 1 157 ? -6.635 0.815 -9.138 1.00 98.12 157 THR A C 1
ATOM 1130 O O . THR A 1 157 ? -6.108 0.312 -10.129 1.00 98.12 157 THR A O 1
ATOM 1133 N N . GLU A 1 158 ? -7.669 1.654 -9.238 1.00 97.12 158 GLU A N 1
ATOM 1134 C CA . GLU A 1 158 ? -8.204 2.118 -10.524 1.00 97.12 158 GLU A CA 1
ATOM 1135 C C . GLU A 1 158 ? -7.137 2.867 -11.329 1.00 97.12 158 GLU A C 1
ATOM 1137 O O . GLU A 1 158 ? -6.918 2.545 -12.491 1.00 97.12 158 GLU A O 1
ATOM 1142 N N . GLU A 1 159 ? -6.369 3.737 -10.673 1.00 97.38 159 GLU A N 1
ATOM 1143 C CA . GLU A 1 159 ? -5.286 4.505 -11.292 1.00 97.38 159 GLU A CA 1
ATOM 1144 C C . GLU A 1 159 ? -4.204 3.583 -11.877 1.00 97.38 159 GLU A C 1
ATOM 1146 O O . GLU A 1 159 ? -3.681 3.829 -12.961 1.00 97.38 159 GLU A O 1
ATOM 1151 N N . ALA A 1 160 ? -3.901 2.469 -11.201 1.00 97.38 160 ALA A N 1
ATOM 1152 C CA . ALA A 1 160 ? -2.982 1.463 -11.727 1.00 97.38 160 ALA A CA 1
ATOM 1153 C C . ALA A 1 160 ? -3.572 0.699 -12.924 1.00 97.38 160 ALA A C 1
ATOM 1155 O O . ALA A 1 160 ? -2.839 0.340 -13.847 1.00 97.38 160 ALA A O 1
ATOM 1156 N N . ARG A 1 161 ? -4.888 0.451 -12.934 1.00 97.31 161 ARG A N 1
ATOM 1157 C CA . ARG A 1 161 ? -5.575 -0.243 -14.038 1.00 97.31 161 ARG A CA 1
ATOM 1158 C C . ARG A 1 161 ? -5.723 0.617 -15.286 1.00 97.31 161 ARG A C 1
ATOM 1160 O O . ARG A 1 161 ? -5.720 0.071 -16.388 1.00 97.31 161 ARG A O 1
ATOM 1167 N N . ASP A 1 162 ? -5.800 1.932 -15.117 1.00 95.56 162 ASP A N 1
ATOM 1168 C CA . ASP A 1 162 ? -5.782 2.889 -16.225 1.00 95.56 162 ASP A CA 1
ATOM 1169 C C . ASP A 1 162 ? -4.440 2.869 -16.972 1.00 95.56 162 ASP A C 1
ATOM 1171 O O . ASP A 1 162 ? -4.392 3.085 -18.184 1.00 95.56 162 ASP A O 1
ATOM 1175 N N . VAL A 1 163 ? -3.349 2.557 -16.264 1.00 93.75 163 VAL A N 1
ATOM 1176 C CA . VAL A 1 163 ? -2.005 2.395 -16.841 1.00 93.75 163 VAL A CA 1
ATOM 1177 C C . VAL A 1 163 ? -1.807 0.991 -17.409 1.00 93.75 163 VAL A C 1
ATOM 1179 O O . VAL A 1 163 ? -1.211 0.821 -18.473 1.00 93.75 163 VAL A O 1
ATOM 1182 N N . LEU A 1 164 ? -2.287 -0.027 -16.697 1.00 95.81 164 LEU A N 1
ATOM 1183 C CA . LEU A 1 164 ? -2.039 -1.427 -17.000 1.00 95.81 164 LEU A CA 1
ATOM 1184 C C . LEU A 1 164 ? -3.335 -2.227 -16.839 1.00 95.81 164 LEU A C 1
ATOM 1186 O O . LEU A 1 164 ? -3.788 -2.473 -15.731 1.00 95.81 164 LEU A O 1
ATOM 1190 N N . ALA A 1 165 ? -3.916 -2.703 -17.940 1.00 91.56 165 ALA A N 1
ATOM 1191 C CA . ALA A 1 165 ? -5.236 -3.346 -17.916 1.00 91.56 165 ALA A CA 1
ATOM 1192 C C . ALA A 1 165 ? -5.281 -4.728 -17.219 1.00 91.56 165 ALA A C 1
ATOM 1194 O O . ALA A 1 165 ? -6.364 -5.277 -17.006 1.00 91.56 165 ALA A O 1
ATOM 1195 N N . GLY A 1 166 ? -4.134 -5.328 -16.891 1.00 94.81 166 GLY A N 1
ATOM 1196 C CA . GLY A 1 166 ? -4.056 -6.651 -16.271 1.00 94.81 166 GLY A CA 1
ATOM 1197 C C . GLY A 1 166 ? -2.637 -7.035 -15.864 1.00 94.81 166 GLY A C 1
ATOM 1198 O O . GLY A 1 166 ? -1.696 -6.284 -16.086 1.00 94.81 166 GLY A O 1
ATOM 1199 N N . SER A 1 167 ? -2.473 -8.207 -15.253 1.00 97.12 167 SER A N 1
ATOM 1200 C CA . SER A 1 167 ? -1.159 -8.640 -14.774 1.00 97.12 167 SER A CA 1
ATOM 1201 C C . SER A 1 167 ? -0.170 -8.900 -15.916 1.00 97.12 167 SER A C 1
ATOM 1203 O O . SER A 1 167 ? -0.546 -9.454 -16.950 1.00 97.12 167 SER A O 1
ATOM 1205 N N . ILE A 1 168 ? 1.097 -8.553 -15.700 1.00 97.00 168 ILE A N 1
ATOM 1206 C CA . ILE A 1 168 ? 2.190 -8.704 -16.669 1.00 97.00 168 ILE A CA 1
ATOM 1207 C C . ILE A 1 168 ? 3.488 -9.099 -15.954 1.00 97.00 168 ILE A C 1
ATOM 1209 O O . ILE A 1 168 ? 3.622 -8.892 -14.748 1.00 97.00 168 ILE A O 1
ATOM 1213 N N . ASP A 1 169 ? 4.440 -9.670 -16.688 1.00 95.25 169 ASP A N 1
ATOM 1214 C CA . ASP A 1 169 ? 5.799 -9.877 -16.190 1.00 95.25 169 ASP A CA 1
ATOM 1215 C C . ASP A 1 169 ? 6.505 -8.532 -15.946 1.00 95.25 169 ASP A C 1
ATOM 1217 O O . ASP A 1 169 ? 6.412 -7.605 -16.759 1.00 95.25 169 ASP A O 1
ATOM 1221 N N . ILE A 1 170 ? 7.229 -8.419 -14.835 1.00 93.81 170 ILE A N 1
ATOM 1222 C CA . ILE A 1 170 ? 7.945 -7.204 -14.444 1.00 93.81 170 ILE A CA 1
ATOM 1223 C C . ILE A 1 170 ? 9.026 -6.827 -15.465 1.00 93.81 170 ILE A C 1
ATOM 1225 O O . ILE 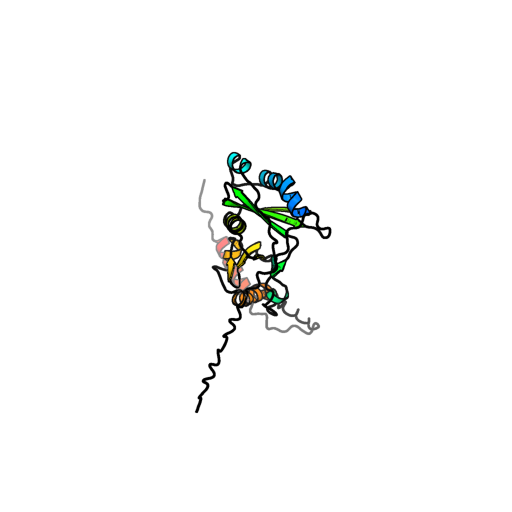A 1 170 ? 9.275 -5.649 -15.706 1.00 93.81 170 ILE A O 1
ATOM 1229 N N . THR A 1 171 ? 9.613 -7.799 -16.157 1.00 91.44 171 THR A N 1
ATOM 1230 C CA . THR A 1 171 ? 10.587 -7.549 -17.226 1.00 91.44 171 THR A CA 1
ATOM 1231 C C . THR A 1 171 ? 9.925 -6.884 -18.434 1.00 91.44 171 THR A C 1
ATOM 1233 O O . THR A 1 171 ? 10.515 -6.033 -19.099 1.00 91.44 171 THR A O 1
ATOM 1236 N N . GLU A 1 172 ? 8.677 -7.251 -18.736 1.00 93.50 172 GLU A N 1
ATOM 1237 C CA . GLU A 1 172 ? 7.919 -6.660 -19.840 1.00 93.50 172 GLU A CA 1
ATOM 1238 C C . GLU A 1 172 ? 7.358 -5.282 -19.482 1.00 93.50 172 GLU A C 1
ATOM 1240 O O . GLU A 1 172 ? 7.322 -4.400 -20.345 1.00 93.50 172 GLU A O 1
ATOM 1245 N N . TYR A 1 173 ? 6.966 -5.076 -18.219 1.00 95.12 173 TYR A N 1
ATOM 1246 C CA . TYR A 1 173 ? 6.449 -3.793 -17.739 1.00 95.12 173 TYR A CA 1
ATOM 1247 C C . TYR A 1 173 ? 7.469 -2.653 -17.861 1.00 95.12 173 TYR A C 1
ATOM 1249 O O . TYR A 1 173 ? 7.087 -1.531 -18.193 1.00 95.12 173 TYR A O 1
ATOM 1257 N N . GLN A 1 174 ? 8.764 -2.944 -17.685 1.00 94.00 174 GLN A N 1
ATOM 1258 C CA . GLN A 1 174 ? 9.832 -1.939 -17.708 1.00 94.00 174 GLN A CA 1
ATOM 1259 C C . GLN A 1 174 ? 9.802 -1.076 -18.974 1.00 94.00 174 GLN A C 1
ATOM 1261 O O . GLN A 1 174 ? 9.958 0.139 -18.906 1.00 94.00 174 GLN A O 1
ATOM 1266 N N . ARG A 1 175 ? 9.544 -1.685 -20.138 1.00 90.00 175 ARG A N 1
ATOM 1267 C CA . ARG A 1 175 ? 9.490 -0.951 -21.410 1.00 90.00 175 ARG A CA 1
ATOM 1268 C C . ARG A 1 175 ? 8.392 0.112 -21.406 1.00 90.00 175 ARG A C 1
ATOM 1270 O O . ARG A 1 175 ? 8.633 1.235 -21.831 1.00 90.00 175 ARG A O 1
ATOM 1277 N N . TYR A 1 176 ? 7.216 -0.233 -20.888 1.00 90.44 176 TYR A N 1
ATOM 1278 C CA . TYR A 1 176 ? 6.102 0.706 -20.770 1.00 90.44 176 TYR A CA 1
ATOM 1279 C C . TYR A 1 176 ? 6.405 1.808 -19.756 1.00 90.44 176 TYR A C 1
ATOM 1281 O O . TYR A 1 176 ? 6.072 2.968 -19.991 1.00 90.44 176 TYR A O 1
ATOM 1289 N N . LEU A 1 177 ? 7.057 1.456 -18.643 1.00 91.44 177 LEU A N 1
ATOM 1290 C CA . LEU A 1 177 ? 7.471 2.423 -17.632 1.00 91.44 177 LEU A CA 1
ATOM 1291 C C . LEU A 1 177 ? 8.447 3.454 -18.216 1.00 91.44 177 LEU A C 1
ATOM 1293 O O . LEU A 1 177 ? 8.216 4.652 -18.071 1.00 91.44 177 LEU A O 1
ATOM 1297 N N . VAL A 1 178 ? 9.469 2.995 -18.943 1.00 91.38 178 VAL A N 1
ATOM 1298 C CA . VAL A 1 178 ? 10.456 3.851 -19.614 1.00 91.38 178 VAL A CA 1
ATOM 1299 C C . VAL A 1 178 ? 9.803 4.732 -20.673 1.00 91.38 178 VAL A C 1
ATOM 1301 O O . VAL A 1 178 ? 10.089 5.918 -20.722 1.00 91.38 178 VAL A O 1
ATOM 1304 N N . GLU A 1 179 ? 8.910 4.206 -21.512 1.00 88.69 179 GLU A N 1
ATOM 1305 C CA . GLU A 1 179 ? 8.211 5.020 -22.520 1.00 88.69 179 GLU A CA 1
ATOM 1306 C C . GLU A 1 179 ? 7.348 6.113 -21.872 1.00 88.69 179 GLU A C 1
ATOM 1308 O O . GLU A 1 179 ? 7.301 7.250 -22.346 1.00 88.69 179 GLU A O 1
ATOM 1313 N N . ARG A 1 180 ? 6.696 5.785 -20.753 1.00 89.38 180 ARG A N 1
ATOM 1314 C CA . ARG A 1 180 ? 5.830 6.703 -20.010 1.00 89.38 180 ARG A CA 1
ATOM 1315 C C . ARG A 1 180 ? 6.613 7.796 -19.282 1.00 89.38 180 ARG A C 1
ATOM 1317 O O . ARG A 1 180 ? 6.182 8.945 -19.298 1.00 89.38 180 ARG A O 1
ATOM 1324 N N . LEU A 1 181 ? 7.743 7.456 -18.661 1.00 84.50 181 LEU A N 1
ATOM 1325 C CA . LEU A 1 181 ? 8.594 8.408 -17.934 1.00 84.50 181 LEU A CA 1
ATOM 1326 C C . LEU A 1 181 ? 9.553 9.166 -18.870 1.00 84.50 181 LEU A C 1
ATOM 1328 O O . LEU A 1 181 ? 9.793 10.358 -18.699 1.00 84.50 181 LEU A O 1
ATOM 1332 N N . GLY A 1 182 ? 10.052 8.492 -19.905 1.00 67.06 182 GLY A N 1
ATOM 1333 C CA . GLY A 1 182 ? 10.952 9.010 -20.938 1.00 67.06 182 GLY A CA 1
ATOM 1334 C C . GLY A 1 182 ? 10.272 9.884 -21.994 1.00 67.06 182 GLY A C 1
ATOM 1335 O O . GLY A 1 182 ? 10.957 10.565 -22.754 1.00 67.06 182 GLY A O 1
ATOM 1336 N N . GLY A 1 183 ? 8.937 9.965 -22.001 1.00 53.44 183 GLY A N 1
ATOM 1337 C CA . GLY A 1 183 ? 8.179 10.953 -22.780 1.00 53.44 183 GLY A CA 1
ATOM 1338 C C . GLY A 1 183 ? 8.440 12.419 -22.388 1.00 53.44 183 GLY A C 1
ATOM 1339 O O . GLY A 1 183 ? 7.934 13.320 -23.054 1.00 53.44 183 GLY A O 1
ATOM 1340 N N . GLY A 1 184 ? 9.235 12.668 -21.338 1.00 49.41 184 GLY A N 1
ATOM 1341 C CA . GLY A 1 184 ? 9.782 13.979 -20.962 1.00 49.41 184 GLY A CA 1
ATOM 1342 C C . GLY A 1 184 ? 11.254 14.196 -21.351 1.00 49.41 184 GLY A C 1
ATOM 1343 O O . GLY A 1 184 ? 11.891 15.096 -20.812 1.00 49.41 184 GLY A O 1
ATOM 1344 N N . GLY A 1 185 ? 11.810 13.359 -22.233 1.00 43.91 185 GLY A N 1
ATOM 1345 C CA . GLY A 1 185 ? 13.247 13.253 -22.500 1.00 43.91 185 GLY A CA 1
ATOM 1346 C C . GLY A 1 185 ? 13.739 13.760 -23.855 1.00 43.91 185 GLY A C 1
ATOM 1347 O O . GLY A 1 185 ? 14.768 13.290 -24.309 1.00 43.91 185 GLY A O 1
ATOM 1348 N N . GLU A 1 186 ? 13.051 14.705 -24.488 1.00 41.28 186 GLU A N 1
ATOM 1349 C CA . GLU A 1 186 ? 13.680 15.708 -25.355 1.00 41.28 186 GLU A CA 1
ATOM 1350 C C . GLU A 1 186 ? 12.920 17.011 -25.093 1.00 41.28 186 GLU A C 1
ATOM 1352 O O . GLU A 1 186 ? 11.920 17.310 -25.746 1.00 41.28 186 GLU A O 1
ATOM 1357 N N . GLU A 1 187 ? 13.373 17.816 -24.125 1.00 40.22 187 GLU A N 1
ATOM 1358 C CA . GLU A 1 187 ? 13.225 19.254 -24.337 1.00 40.22 187 GLU A CA 1
ATOM 1359 C C . GLU A 1 187 ? 13.943 19.492 -25.669 1.00 40.22 187 GLU A C 1
ATOM 1361 O O . GLU A 1 187 ? 15.137 19.178 -25.743 1.00 40.22 187 GLU A O 1
ATOM 1366 N N . PRO A 1 188 ? 13.246 19.897 -26.753 1.00 42.62 188 PRO A N 1
ATOM 1367 C CA . PRO A 1 188 ? 13.936 20.179 -28.000 1.00 42.62 188 PRO A CA 1
ATOM 1368 C C . PRO A 1 188 ? 15.052 21.133 -27.620 1.00 42.62 188 PRO A C 1
ATOM 1370 O O . PRO A 1 188 ? 14.754 22.132 -26.959 1.00 42.62 188 PRO A O 1
ATOM 1373 N N . GLU A 1 189 ? 16.307 20.791 -27.949 1.00 38.97 189 GLU A N 1
ATOM 1374 C CA . GLU A 1 189 ? 17.438 21.680 -27.705 1.00 38.97 189 GLU A CA 1
ATOM 1375 C C . GLU A 1 189 ? 16.957 23.078 -28.062 1.00 38.97 189 GLU A C 1
ATOM 1377 O O . GLU A 1 189 ? 16.557 23.304 -29.211 1.00 38.97 189 GLU A O 1
ATOM 1382 N N . SER A 1 190 ? 16.855 23.962 -27.057 1.00 39.25 190 SER A N 1
ATOM 1383 C CA . SER A 1 190 ? 16.424 25.336 -27.289 1.00 39.25 190 SER A CA 1
ATOM 1384 C C . SER A 1 190 ? 17.241 25.798 -28.480 1.00 39.25 190 SER A C 1
ATOM 1386 O O . SER A 1 190 ? 18.472 25.765 -28.376 1.00 39.25 190 SER A O 1
ATOM 1388 N N . PRO A 1 191 ? 16.610 26.103 -29.629 1.00 41.38 191 PRO A N 1
ATOM 1389 C CA . PRO A 1 191 ? 17.353 26.278 -30.857 1.00 41.38 191 PRO A CA 1
ATOM 1390 C C . PRO A 1 191 ? 18.361 27.365 -30.551 1.00 41.38 191 PRO A C 1
ATOM 1392 O O . PRO A 1 191 ? 17.961 28.446 -30.108 1.00 41.38 191 PRO A O 1
ATOM 1395 N N . VAL A 1 192 ? 19.653 27.037 -30.679 1.00 45.94 192 VAL A N 1
ATOM 1396 C CA . VAL A 1 192 ? 20.749 27.989 -30.504 1.00 45.94 192 VAL A CA 1
ATOM 1397 C C . VAL A 1 192 ? 20.319 29.230 -31.257 1.00 45.94 192 VAL A C 1
ATOM 1399 O O . VAL A 1 192 ? 20.206 29.170 -32.480 1.00 45.94 192 VAL A O 1
ATOM 1402 N N . GLN A 1 193 ? 19.964 30.294 -30.527 1.00 37.91 193 GLN A N 1
ATOM 1403 C CA . GLN A 1 193 ? 19.438 31.505 -31.138 1.00 37.91 193 GLN A CA 1
ATOM 1404 C C . GLN A 1 193 ? 20.510 31.971 -32.119 1.00 37.91 193 GLN A C 1
ATOM 1406 O O . GLN A 1 193 ? 21.591 32.368 -31.672 1.00 37.91 193 GLN A O 1
ATOM 1411 N N . PRO A 1 194 ? 20.273 31.887 -33.440 1.00 41.78 194 PRO A N 1
ATOM 1412 C CA . PRO A 1 194 ? 21.212 32.465 -34.365 1.00 41.78 194 PRO A CA 1
ATOM 1413 C C . PRO A 1 194 ? 21.146 33.972 -34.139 1.00 41.78 194 PRO A C 1
ATOM 1415 O O . PRO A 1 194 ? 20.059 34.555 -34.076 1.00 41.78 194 PRO A O 1
ATOM 1418 N N . GLU A 1 195 ? 22.316 34.588 -33.988 1.00 45.50 195 GLU A N 1
ATOM 1419 C CA . GLU A 1 195 ? 22.469 36.039 -34.005 1.00 45.50 195 GLU A CA 1
ATOM 1420 C C . GLU A 1 195 ? 21.616 36.663 -35.126 1.00 45.50 195 GLU A C 1
ATOM 1422 O O . GLU A 1 195 ? 21.460 36.065 -36.199 1.00 45.50 195 GLU A O 1
ATOM 1427 N N . PRO A 1 196 ? 21.037 37.858 -34.911 1.00 46.00 196 PRO A N 1
ATOM 1428 C CA . PRO A 1 196 ? 20.017 38.396 -35.795 1.00 46.00 196 PRO A CA 1
ATOM 1429 C C . PRO A 1 196 ? 20.630 38.789 -37.141 1.00 46.00 196 PRO A C 1
ATOM 1431 O O . PRO A 1 196 ? 21.161 39.885 -37.313 1.00 46.00 196 PRO A O 1
ATOM 1434 N N . ALA A 1 197 ? 20.504 37.903 -38.124 1.00 43.88 197 ALA A N 1
ATOM 1435 C CA . ALA A 1 197 ? 20.840 38.176 -39.509 1.00 43.88 197 ALA A CA 1
ATOM 1436 C C . ALA A 1 197 ? 19.605 37.980 -40.398 1.00 43.88 197 ALA A C 1
ATOM 1438 O O . ALA A 1 197 ? 19.294 36.883 -40.842 1.00 43.88 197 ALA A O 1
ATOM 1439 N N . ASN A 1 198 ? 18.956 39.110 -40.685 1.00 37.25 198 ASN A N 1
ATOM 1440 C CA . ASN A 1 198 ? 18.200 39.412 -41.903 1.00 37.25 198 ASN A CA 1
ATOM 1441 C C . ASN A 1 198 ? 16.984 38.527 -42.256 1.00 37.25 198 ASN A C 1
ATOM 1443 O O . ASN A 1 198 ? 17.081 37.423 -42.781 1.00 37.25 198 ASN A O 1
ATOM 1447 N N . LEU A 1 199 ? 15.807 39.133 -42.082 1.00 48.91 199 LEU A N 1
ATOM 1448 C CA . LEU A 1 199 ? 14.504 38.694 -42.586 1.00 48.91 199 LEU A CA 1
ATOM 1449 C C . LEU A 1 199 ? 14.494 38.475 -44.110 1.00 48.91 199 LEU A C 1
ATOM 1451 O O . LEU A 1 199 ? 14.834 39.390 -44.863 1.00 48.91 199 LEU A O 1
ATOM 1455 N N . SER A 1 200 ? 14.009 37.307 -44.555 1.00 37.62 200 SER A N 1
ATOM 1456 C CA . SER A 1 200 ? 13.484 37.008 -45.908 1.00 37.62 200 SER A CA 1
ATOM 1457 C C . SER A 1 200 ? 12.816 35.605 -45.936 1.00 37.62 200 SER A C 1
ATOM 1459 O O . SER A 1 200 ? 13.066 34.805 -45.040 1.00 37.62 200 SER A O 1
ATOM 1461 N N . PRO A 1 201 ? 11.883 35.289 -46.862 1.00 44.91 201 PRO A N 1
ATOM 1462 C CA . PRO A 1 201 ? 10.443 35.339 -46.609 1.00 44.91 201 PRO A CA 1
ATOM 1463 C C . PRO A 1 201 ? 9.769 33.990 -46.925 1.00 44.91 201 PRO A C 1
ATOM 1465 O O . PRO A 1 201 ? 9.326 33.761 -48.048 1.00 44.91 201 PRO A O 1
ATOM 1468 N N . VAL A 1 202 ? 9.686 33.081 -45.951 1.00 44.00 202 VAL A N 1
ATOM 1469 C CA . VAL A 1 202 ? 9.001 31.777 -46.142 1.00 44.00 202 VAL A CA 1
ATOM 1470 C C . VAL A 1 202 ? 7.857 31.549 -45.137 1.00 44.00 202 VAL A C 1
ATOM 1472 O O . VAL A 1 202 ? 7.033 30.658 -45.313 1.00 44.00 202 VAL A O 1
ATOM 1475 N N . LEU A 1 203 ? 7.668 32.448 -44.164 1.00 45.19 203 LEU A N 1
ATOM 1476 C CA . LEU A 1 203 ? 6.544 32.429 -43.212 1.00 45.19 203 LEU A CA 1
ATOM 1477 C C . LEU A 1 203 ? 5.304 33.210 -43.700 1.00 45.19 203 LEU A C 1
ATOM 1479 O O . LEU A 1 203 ? 4.664 33.915 -42.928 1.00 45.19 203 LEU A O 1
ATOM 1483 N N . VAL A 1 204 ? 4.937 33.097 -44.981 1.00 48.84 204 VAL A N 1
ATOM 1484 C CA . VAL A 1 204 ? 3.674 33.681 -45.499 1.00 48.84 204 VAL A CA 1
ATOM 1485 C C . VAL A 1 204 ? 2.522 32.657 -45.504 1.00 48.84 204 VAL A C 1
ATOM 1487 O O . VAL A 1 204 ? 1.358 33.036 -45.596 1.00 48.84 204 VAL A O 1
ATOM 1490 N N . ALA A 1 205 ? 2.789 31.360 -45.315 1.00 47.03 205 ALA A N 1
ATOM 1491 C CA . ALA A 1 205 ? 1.759 30.327 -45.477 1.00 47.03 205 ALA A CA 1
ATOM 1492 C C . ALA A 1 205 ? 0.858 30.075 -44.245 1.00 47.03 205 ALA A C 1
ATOM 1494 O O . ALA A 1 205 ? -0.254 29.582 -44.414 1.00 47.03 205 ALA A O 1
ATOM 1495 N N . ALA A 1 206 ? 1.267 30.444 -43.024 1.00 46.16 206 ALA A N 1
ATOM 1496 C CA . ALA A 1 206 ? 0.464 30.193 -41.813 1.00 46.16 206 ALA A CA 1
ATOM 1497 C C . ALA A 1 206 ? -0.509 31.338 -41.450 1.00 46.16 206 ALA A C 1
ATOM 1499 O O . ALA A 1 206 ? -1.512 31.112 -40.778 1.00 46.16 206 ALA A O 1
ATOM 1500 N N . GLY A 1 207 ? -0.262 32.566 -41.926 1.00 45.41 207 GLY A N 1
ATOM 1501 C CA . GLY A 1 207 ? -1.099 33.735 -41.609 1.00 45.41 207 GLY A CA 1
ATOM 1502 C C . GLY A 1 207 ? -2.400 33.836 -42.418 1.00 45.41 207 GLY A C 1
ATOM 1503 O O . GLY A 1 207 ? -3.361 34.458 -41.970 1.00 45.41 207 GLY A O 1
ATOM 1504 N N . ALA A 1 208 ? -2.465 33.206 -43.596 1.00 51.62 208 ALA A N 1
ATOM 1505 C CA . ALA A 1 208 ? -3.616 33.331 -44.493 1.00 51.62 208 ALA A CA 1
ATOM 1506 C C . ALA A 1 208 ? -4.847 32.526 -44.027 1.00 51.62 208 ALA A C 1
ATOM 1508 O O . ALA A 1 208 ? -5.978 32.967 -44.236 1.00 51.62 208 ALA A O 1
ATOM 1509 N N . 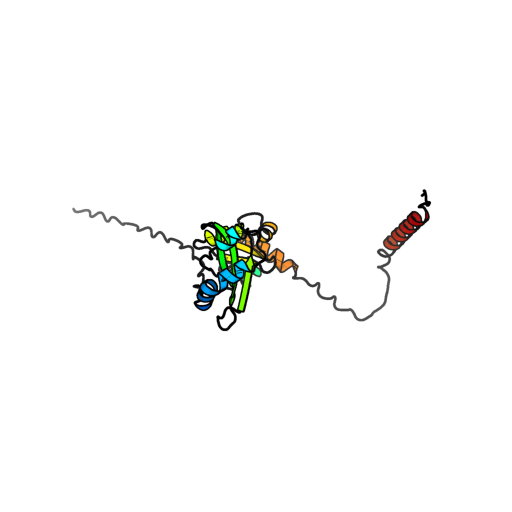LEU A 1 209 ? -4.652 31.381 -43.355 1.00 50.00 209 LEU A N 1
ATOM 1510 C CA . LEU A 1 209 ? -5.764 30.544 -42.881 1.00 50.00 209 LEU A CA 1
ATOM 1511 C C . LEU A 1 209 ? -6.488 31.154 -41.669 1.00 50.00 209 LEU A C 1
ATOM 1513 O O . LEU A 1 209 ? -7.714 31.086 -41.586 1.00 50.00 209 LEU A O 1
ATOM 1517 N N . GLY A 1 210 ? -5.744 31.795 -40.761 1.00 54.72 210 GLY A N 1
ATOM 1518 C CA . GLY A 1 210 ? -6.317 32.450 -39.580 1.00 54.72 210 GLY A CA 1
ATOM 1519 C C . GLY A 1 210 ? -7.209 33.640 -39.941 1.00 54.72 210 GLY A C 1
ATOM 1520 O O . GLY A 1 210 ? -8.299 33.791 -39.393 1.00 54.72 210 GLY A O 1
ATOM 1521 N N . ALA A 1 211 ? -6.802 34.443 -40.928 1.00 56.00 211 ALA A N 1
ATOM 1522 C CA . ALA A 1 211 ? -7.581 35.598 -41.374 1.00 56.00 211 ALA A CA 1
ATOM 1523 C C . ALA A 1 211 ? -8.906 35.200 -42.056 1.00 56.00 211 ALA A C 1
ATOM 1525 O O . ALA A 1 211 ? -9.913 35.886 -41.880 1.00 56.00 211 ALA A O 1
ATOM 1526 N N . LEU A 1 212 ? -8.937 34.074 -42.786 1.00 55.41 212 LEU A N 1
ATOM 1527 C CA . LEU A 1 212 ? -10.155 33.586 -43.444 1.00 55.41 212 LEU A CA 1
ATOM 1528 C C . LEU A 1 212 ? -11.206 33.108 -42.425 1.00 55.41 212 LEU A C 1
ATOM 1530 O O . LEU A 1 212 ? -12.389 33.412 -42.575 1.00 55.41 212 LEU A O 1
ATOM 1534 N N . LEU A 1 213 ? -10.782 32.406 -41.366 1.00 58.91 213 LEU A N 1
ATOM 1535 C CA . LEU A 1 213 ? -11.686 31.903 -40.322 1.00 58.91 213 LEU A CA 1
ATOM 1536 C C . LEU A 1 213 ? -12.330 33.035 -39.512 1.00 58.91 213 LEU A C 1
ATOM 1538 O O . LEU A 1 213 ? -13.526 32.978 -39.219 1.00 58.91 213 LEU A O 1
ATOM 1542 N N . VAL A 1 214 ? -11.575 34.098 -39.219 1.00 61.94 214 VAL A N 1
ATOM 1543 C CA . VAL A 1 214 ? -12.105 35.289 -38.536 1.00 61.94 214 VAL A CA 1
ATOM 1544 C C . VAL A 1 214 ? -13.149 35.999 -39.403 1.00 61.94 214 VAL A C 1
ATOM 1546 O O . VAL A 1 214 ? -14.199 36.400 -38.902 1.00 61.94 214 VAL A O 1
ATOM 1549 N N . LEU A 1 215 ? -12.921 36.096 -40.716 1.00 58.78 215 LEU A N 1
ATOM 1550 C CA . LEU A 1 215 ? -13.850 36.765 -41.631 1.00 58.78 215 LEU A CA 1
ATOM 1551 C C . LEU A 1 215 ? -15.169 35.982 -41.780 1.00 58.78 215 LEU A C 1
ATOM 1553 O O . LEU A 1 215 ? -16.248 36.578 -41.763 1.00 58.78 215 LEU A O 1
ATOM 1557 N N . VAL A 1 216 ? -15.113 34.645 -41.823 1.00 62.56 216 VAL A N 1
ATOM 1558 C CA . VAL A 1 216 ? -16.316 33.790 -41.821 1.00 62.56 216 VAL A CA 1
ATOM 1559 C C . VAL A 1 216 ? -17.088 33.920 -40.502 1.00 62.56 216 VAL A C 1
ATOM 1561 O O . VAL A 1 216 ? -18.307 34.096 -40.534 1.00 62.56 216 VAL A O 1
ATOM 1564 N N . GLY A 1 217 ? -16.397 33.917 -39.357 1.00 62.25 217 GLY A N 1
ATOM 1565 C CA . GLY A 1 217 ? -17.024 34.072 -38.039 1.00 62.25 217 GLY A CA 1
ATOM 1566 C C . GLY A 1 217 ? -17.783 35.394 -37.881 1.00 62.25 217 GLY A C 1
ATOM 1567 O O . GLY A 1 217 ? -18.932 35.400 -37.439 1.00 62.25 217 GLY A O 1
ATOM 1568 N N . VAL A 1 218 ? -17.190 36.505 -38.330 1.00 64.81 218 VAL A N 1
ATOM 1569 C CA . VAL A 1 218 ? -17.833 37.832 -38.293 1.00 64.81 218 VAL A CA 1
ATOM 1570 C C . VAL A 1 218 ? -19.056 37.892 -39.215 1.00 64.81 218 VAL A C 1
ATOM 1572 O O . VAL A 1 218 ? -20.080 38.467 -38.850 1.00 64.81 218 VAL A O 1
ATOM 1575 N N . THR A 1 219 ? -19.001 37.249 -40.385 1.00 62.50 219 THR A N 1
ATOM 1576 C CA . THR A 1 219 ? -20.123 37.261 -41.341 1.00 62.50 219 THR A CA 1
ATOM 1577 C C . THR A 1 219 ? -21.331 36.465 -40.830 1.00 62.50 219 THR A C 1
ATOM 1579 O O . THR A 1 219 ? -22.472 36.853 -41.079 1.00 62.50 219 THR A O 1
ATOM 1582 N N . VAL A 1 220 ? -21.098 35.370 -40.096 1.00 61.91 220 VAL A N 1
ATOM 1583 C CA . VAL A 1 220 ? -22.164 34.570 -39.466 1.00 61.91 220 VAL A CA 1
ATOM 1584 C C . VAL A 1 220 ? -22.782 35.309 -38.279 1.00 61.91 220 VAL A C 1
ATOM 1586 O O . VAL A 1 220 ? -23.999 35.284 -38.116 1.00 61.91 220 VAL A O 1
ATOM 1589 N N . TRP A 1 221 ? -21.971 36.013 -37.487 1.00 61.47 221 TRP A N 1
ATOM 1590 C CA . TRP A 1 221 ? -22.450 36.756 -36.320 1.00 61.47 221 TRP A CA 1
ATOM 1591 C C . TRP A 1 221 ? -23.335 37.952 -36.701 1.00 61.47 221 TRP A C 1
ATOM 1593 O O . TRP A 1 221 ? -24.375 38.164 -36.091 1.00 61.47 221 TRP A O 1
ATOM 1603 N N . VAL A 1 222 ? -22.999 38.666 -37.781 1.00 64.81 222 VAL A N 1
ATOM 1604 C CA . VAL A 1 222 ? -23.804 39.796 -38.289 1.00 64.81 222 VAL A CA 1
ATOM 1605 C C . VAL A 1 222 ? -25.102 39.340 -38.984 1.00 64.81 222 VAL A C 1
ATOM 1607 O O . VAL A 1 222 ? -26.000 40.146 -39.209 1.00 64.81 222 VAL A O 1
ATOM 1610 N N . ARG A 1 223 ? -25.235 38.050 -39.326 1.00 56.16 223 ARG A N 1
ATOM 1611 C CA . ARG A 1 223 ? -26.413 37.491 -40.014 1.00 56.16 223 ARG A CA 1
ATOM 1612 C C . ARG A 1 223 ? -27.369 36.700 -39.122 1.00 56.16 223 ARG A C 1
ATOM 1614 O O . ARG A 1 223 ? -28.255 36.058 -39.677 1.00 56.16 223 ARG A O 1
ATOM 1621 N N . ARG A 1 224 ? -27.241 36.727 -37.793 1.00 49.28 224 ARG A N 1
ATOM 1622 C CA . ARG A 1 224 ? -28.348 36.289 -36.927 1.00 49.28 224 ARG A CA 1
ATOM 1623 C C . ARG A 1 224 ? -29.362 37.437 -36.825 1.00 49.28 224 ARG A C 1
ATOM 1625 O O . ARG A 1 224 ? -29.059 38.398 -36.127 1.00 49.28 224 ARG A O 1
ATOM 1632 N N . PRO A 1 225 ? -30.504 37.402 -37.539 1.00 49.59 225 PRO A N 1
ATOM 1633 C CA . PRO A 1 225 ? -31.618 38.276 -37.209 1.00 49.59 225 PRO A CA 1
ATOM 1634 C C . PRO A 1 225 ? -32.128 37.910 -35.813 1.00 49.59 225 PRO A C 1
ATOM 1636 O O . PRO A 1 225 ? -32.275 36.730 -35.487 1.00 49.59 225 PRO A O 1
ATOM 1639 N N . ASP A 1 226 ? -32.340 38.936 -34.996 1.00 59.22 226 ASP A N 1
ATOM 1640 C CA . ASP A 1 226 ? -33.086 38.844 -33.750 1.00 59.22 226 ASP A CA 1
ATOM 1641 C C . ASP A 1 226 ? -34.552 38.531 -34.084 1.00 59.22 226 ASP A C 1
ATOM 1643 O O . ASP A 1 226 ? -35.307 39.406 -34.496 1.00 59.22 226 ASP A O 1
ATOM 1647 N N . ASP A 1 227 ? -34.918 37.265 -33.914 1.00 49.94 227 ASP A N 1
ATOM 1648 C CA . ASP A 1 227 ? -36.266 36.703 -34.001 1.00 49.94 227 ASP A CA 1
ATOM 1649 C C . ASP A 1 227 ? -36.398 35.795 -32.753 1.00 49.94 227 ASP A C 1
ATOM 1651 O O . ASP A 1 227 ? -35.546 34.925 -32.571 1.00 49.94 227 ASP A O 1
ATOM 1655 N N . LEU A 1 228 ? -37.345 35.849 -31.810 1.00 46.81 228 LEU A N 1
ATOM 1656 C CA . LEU A 1 228 ? -38.601 36.561 -31.538 1.00 46.81 228 LEU A CA 1
ATOM 1657 C C . LEU A 1 228 ? -38.840 36.373 -30.011 1.00 46.81 228 LEU A C 1
ATOM 1659 O O . LEU A 1 228 ? -38.558 35.294 -29.494 1.00 46.81 228 LEU A O 1
ATOM 1663 N N . GLU A 1 229 ? -39.117 37.436 -29.252 1.00 46.94 229 GLU A N 1
ATOM 1664 C CA . GLU A 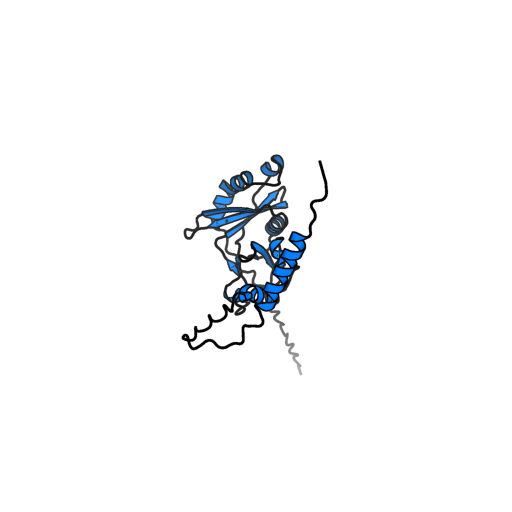1 229 ? -40.427 37.780 -28.646 1.00 46.94 229 GLU A CA 1
ATOM 1665 C C . GLU A 1 229 ? -40.624 37.321 -27.184 1.00 46.94 229 GLU A C 1
ATOM 1667 O O . GLU A 1 229 ? -40.052 36.328 -26.736 1.00 46.94 229 GLU A O 1
ATOM 1672 N N . ASP A 1 230 ? -41.395 38.161 -26.478 1.00 48.41 230 ASP A N 1
ATOM 1673 C CA . ASP A 1 230 ? -41.825 38.148 -25.069 1.00 48.41 230 ASP A CA 1
ATOM 1674 C C . ASP A 1 230 ? -42.459 36.837 -24.557 1.00 48.41 230 ASP A C 1
ATOM 1676 O O . ASP A 1 230 ? -43.168 36.147 -25.328 1.00 48.41 230 ASP A O 1
#

pLDDT: mean 80.42, std 21.72, range [37.25, 98.62]